Protein AF-A0A7C5G8C7-F1 (afdb_monomer)

Mean predicted aligned error: 9.0 Å

Radius of gyration: 21.76 Å; Cα contacts (8 Å, |Δi|>4): 654; chains: 1; bounding box: 58×31×61 Å

Secondary structure (DSSP, 8-state):
----EEEEEEEEEEEEEE-----TT---EEEEEEEEEEEEEE-TTS-TT-HIIIIIISEEEEEEEEEEEESS-TT-TTT----HHHHHEEEEEEEEEEEEEEE------SHHHHHHHTEEEEEEEEEEEEEEEEESS-TTTTTSTTS-SEEEEEEEEEEEEEEEEEEEETT--TTT-GGGS-GGGTTT-B--S-EEEEEEEEEEEEEEE-SSSEEEEEEEEEEEES-STTSSB--S--TT--

pLDDT: mean 79.98, std 14.77, range [34.09, 97.75]

Sequence (242 aa):
MRFKILLLSALFSVNFHSFSQNSLQLENSFEAGIHLGVASFQTDYGERGDFKSGVTGNIGFAIGAAFYMNFFSRQYEWNAKSDWLADHIKLKGEFSYLRADLEHFIEGDSPTAIQLQAMHGSSSVVNLGAIVEYHFLNLTSFGSSYGNTYSPFVGLGAMMNFSKPTFESSLGDYLTDPSILPLKYRSNAIYTDPETVFSVLMSVGTRINVGRTSDIVIDSRWQYFTSNKIDGLDPKDDANKY

Nearest PDB structures (foldseek):
  6z8q-assembly2_B  TM=2.059E-01  e=3.316E-01  Pseudomonas aeruginosa PAO1
  6z99-assembly2_B  TM=2.416E-01  e=1.175E+00  Pseudomonas aeruginosa PAO1
  6r2q-assembly1_B  TM=2.834E-01  e=4.907E+00  Shewanella baltica
  6sln-assembly1_B  TM=2.305E-01  e=3.528E+00  Porphyromonas gingivalis W83
  6zm1-assembly1_B  TM=2.451E-01  e=5.478E+00  Bacteroides thetaiotaomicron VPI-5482

Solvent-accessible surface area (backbone atoms only — not comparable to full-atom values): 12080 Å² total; per-residue (Å²): 136,67,72,61,29,47,36,41,32,44,40,42,29,50,33,40,61,47,84,64,63,91,62,90,93,52,47,33,21,41,33,44,27,44,35,41,34,44,31,22,43,42,42,93,51,30,54,69,88,41,64,60,27,38,58,68,56,19,53,18,46,33,42,34,42,38,39,36,44,34,56,40,45,80,88,42,70,89,71,64,87,67,54,74,61,30,26,26,40,36,40,34,41,40,42,35,43,35,42,29,52,38,53,35,81,73,89,66,87,48,74,59,43,50,28,44,58,30,36,40,30,29,28,34,36,38,39,40,35,43,32,45,33,42,32,83,43,53,50,64,39,42,57,40,100,87,42,42,52,59,37,44,33,42,32,47,27,48,33,44,29,45,24,41,13,37,78,50,46,79,84,50,61,55,90,83,43,44,78,59,42,45,80,68,54,54,65,85,11,68,42,56,68,73,46,82,39,49,30,46,35,39,35,43,33,39,35,37,50,77,50,96,52,34,33,39,36,43,37,40,35,45,36,36,24,60,48,49,54,49,56,14,46,51,48,90,68,76,82,73,62,107

Foldseek 3Di:
DDFDWKKKKKKKKKKFWDAWDDDPDFTKTKIKMKMKTKMFIPAPLAQPPDCCQGPPNWIKMKIWMKMKMARWGLVCLPDIPDDPCRFFKMKMWIWMKMKTKGARPDDDDPLQSLLSRQKIKMKIKIKTWMKIKTWPGGPSQDQDPPGDQKTKIKIKMKIKMWMFMDIDGPVDDCVVPVVSHDPQQSPPFFARDIDIWMKMKIKIWMWGHPHSGMIMIIMMMMITIPDSCRNRGDGPDPPRSD

Structure (mmCIF, N/CA/C/O backbone):
data_AF-A0A7C5G8C7-F1
#
_entry.id   AF-A0A7C5G8C7-F1
#
loop_
_atom_site.group_PDB
_atom_site.id
_atom_site.type_symbol
_atom_site.label_atom_id
_atom_site.label_alt_id
_atom_site.label_comp_id
_atom_site.label_asym_id
_atom_site.label_entity_id
_atom_site.label_seq_id
_atom_site.pdbx_PDB_ins_code
_atom_site.Cartn_x
_atom_site.Cartn_y
_atom_site.Cartn_z
_atom_site.occupancy
_atom_site.B_iso_or_equiv
_atom_site.auth_seq_id
_atom_site.auth_comp_id
_atom_site.auth_asym_id
_atom_site.auth_atom_id
_atom_site.pdbx_PDB_model_num
ATOM 1 N N . MET A 1 1 ? -11.029 -19.447 -1.157 1.00 43.66 1 MET A N 1
ATOM 2 C CA . MET A 1 1 ? -10.523 -18.365 -0.288 1.00 43.66 1 MET A CA 1
ATOM 3 C C . MET A 1 1 ? -11.421 -17.158 -0.514 1.00 43.66 1 MET A C 1
ATOM 5 O O . MET A 1 1 ? -11.541 -16.750 -1.660 1.00 43.66 1 MET A O 1
ATOM 9 N N . ARG A 1 2 ? -12.167 -16.686 0.494 1.00 49.91 2 ARG A N 1
ATOM 10 C CA . ARG A 1 2 ? -13.041 -15.508 0.344 1.00 49.91 2 ARG A CA 1
ATOM 11 C C . ARG A 1 2 ? -12.249 -14.275 0.775 1.00 49.91 2 ARG A C 1
ATOM 13 O O . ARG A 1 2 ? -11.757 -14.256 1.898 1.00 49.91 2 ARG A O 1
ATOM 20 N N . PHE A 1 3 ? -12.092 -13.304 -0.122 1.00 54.06 3 PHE A N 1
ATOM 21 C CA . PHE A 1 3 ? -11.495 -12.013 0.213 1.00 54.06 3 PHE A CA 1
ATOM 22 C C . PHE A 1 3 ? -12.471 -11.203 1.053 1.00 54.06 3 PHE A C 1
ATOM 24 O O . PHE A 1 3 ? -13.683 -11.254 0.830 1.00 54.06 3 PHE A O 1
ATOM 31 N N . LYS A 1 4 ? -11.929 -10.531 2.060 1.00 67.94 4 LYS A N 1
ATOM 32 C CA . LYS A 1 4 ? -12.694 -10.131 3.237 1.00 67.94 4 LYS A CA 1
ATOM 33 C C . LYS A 1 4 ? -12.660 -8.613 3.446 1.00 67.94 4 LYS A C 1
ATOM 35 O O . LYS A 1 4 ? -13.726 -8.004 3.525 1.00 67.94 4 LYS A O 1
ATOM 40 N N . ILE A 1 5 ? -11.470 -8.017 3.344 1.00 72.69 5 ILE A N 1
ATOM 41 C CA . ILE A 1 5 ? -11.226 -6.566 3.371 1.00 72.69 5 ILE A CA 1
ATOM 42 C C . ILE A 1 5 ? -10.569 -6.119 2.062 1.00 72.69 5 ILE A C 1
ATOM 44 O O . ILE A 1 5 ? -9.693 -6.818 1.535 1.00 72.69 5 ILE A O 1
ATOM 48 N N . LEU A 1 6 ? -10.987 -4.950 1.567 1.00 76.69 6 LEU A N 1
ATOM 49 C CA . LEU A 1 6 ? -10.375 -4.247 0.443 1.00 76.69 6 LEU A CA 1
ATOM 50 C C . LEU A 1 6 ? -9.682 -2.977 0.947 1.00 76.69 6 LEU A C 1
ATOM 52 O O . LEU A 1 6 ? -10.288 -2.135 1.606 1.00 76.69 6 LEU A O 1
ATOM 56 N N . LEU A 1 7 ? -8.414 -2.831 0.590 1.00 78.88 7 LEU A N 1
ATOM 57 C CA . LEU A 1 7 ? -7.644 -1.611 0.773 1.00 78.88 7 LEU A CA 1
ATOM 58 C C . LEU A 1 7 ? -7.378 -0.977 -0.588 1.00 78.88 7 LEU A C 1
ATOM 60 O O . LEU A 1 7 ? -6.809 -1.621 -1.474 1.00 78.88 7 LEU A O 1
ATOM 64 N N . LEU A 1 8 ? -7.761 0.289 -0.739 1.00 80.81 8 LEU A N 1
ATOM 65 C CA . LEU A 1 8 ? -7.378 1.104 -1.885 1.00 80.81 8 LEU A CA 1
ATOM 66 C C . LEU A 1 8 ? -6.233 2.020 -1.476 1.00 80.81 8 LEU A C 1
ATOM 68 O O . LEU A 1 8 ? -6.332 2.706 -0.470 1.00 80.81 8 LEU A O 1
ATOM 72 N N . SER A 1 9 ? -5.153 2.077 -2.243 1.00 81.19 9 SER A N 1
ATOM 73 C CA . SER A 1 9 ? -4.081 3.042 -1.977 1.00 81.19 9 SER A CA 1
ATOM 74 C C . SER A 1 9 ? -3.591 3.715 -3.244 1.00 81.19 9 SER A C 1
ATOM 76 O O . SER A 1 9 ? -3.679 3.158 -4.336 1.00 81.19 9 SER A O 1
ATOM 78 N N . ALA A 1 10 ? -3.096 4.936 -3.088 1.00 82.19 10 ALA A N 1
ATOM 79 C CA . ALA A 1 10 ? -2.426 5.689 -4.132 1.00 82.19 10 ALA A CA 1
ATOM 80 C C . ALA A 1 10 ? -1.041 6.063 -3.614 1.00 82.19 10 ALA A C 1
ATOM 82 O O . ALA A 1 10 ? -0.925 6.814 -2.640 1.00 82.19 10 ALA A O 1
ATOM 83 N N . LEU A 1 11 ? -0.001 5.509 -4.237 1.00 82.44 11 LEU A N 1
ATOM 84 C CA . LEU A 1 11 ? 1.380 5.729 -3.833 1.00 82.44 11 LEU A CA 1
ATOM 85 C C . LEU A 1 11 ? 2.138 6.542 -4.883 1.00 82.44 11 LEU A C 1
ATOM 87 O O . LEU A 1 11 ? 1.945 6.419 -6.093 1.00 82.44 11 LEU A O 1
ATOM 91 N N . PHE A 1 12 ? 3.033 7.375 -4.374 1.00 85.31 12 PHE A N 1
ATOM 92 C CA . PHE A 1 12 ? 4.020 8.144 -5.103 1.00 85.31 12 PHE A CA 1
ATOM 93 C C . PHE A 1 12 ? 5.404 7.637 -4.709 1.00 85.31 12 PHE A C 1
ATOM 95 O O . PHE A 1 12 ? 5.730 7.559 -3.525 1.00 85.31 12 PHE A O 1
ATOM 102 N N . SER A 1 13 ? 6.232 7.298 -5.690 1.00 79.25 13 SER A N 1
ATOM 103 C CA . SER A 1 13 ? 7.559 6.734 -5.452 1.00 79.25 13 SER A CA 1
ATOM 104 C C . SER A 1 13 ? 8.632 7.469 -6.237 1.00 79.25 13 SER A C 1
ATOM 106 O O . SER A 1 13 ? 8.426 7.820 -7.398 1.00 79.25 13 SER A O 1
ATOM 108 N N . VAL A 1 14 ? 9.810 7.608 -5.635 1.00 81.50 14 VAL A N 1
ATOM 109 C CA . VAL A 1 14 ? 11.036 8.031 -6.321 1.00 81.50 14 VAL A CA 1
ATOM 110 C C . VAL A 1 14 ? 12.007 6.860 -6.308 1.00 81.50 14 VAL A C 1
ATOM 112 O O . VAL A 1 14 ? 12.302 6.304 -5.250 1.00 81.50 14 VAL A O 1
ATOM 115 N N . ASN A 1 15 ? 12.487 6.478 -7.489 1.00 80.56 15 ASN A N 1
ATOM 116 C CA . ASN A 1 15 ? 13.358 5.325 -7.682 1.00 80.56 15 ASN A CA 1
ATOM 117 C C . ASN A 1 15 ? 14.713 5.771 -8.221 1.00 80.56 15 ASN A C 1
ATOM 119 O O . ASN A 1 15 ? 14.780 6.584 -9.142 1.00 80.56 15 ASN A O 1
ATOM 123 N N . PHE A 1 16 ? 15.769 5.182 -7.673 1.00 79.75 16 PHE A N 1
ATOM 124 C CA . PHE A 1 16 ? 17.158 5.367 -8.063 1.00 79.75 16 PHE A CA 1
ATOM 125 C C . PHE A 1 16 ? 17.705 4.058 -8.636 1.00 79.75 16 PHE A C 1
ATOM 127 O O . PHE A 1 16 ? 17.475 2.971 -8.098 1.00 79.75 16 PHE A O 1
ATOM 134 N N . HIS A 1 17 ? 18.431 4.145 -9.745 1.00 76.50 17 HIS A N 1
ATOM 135 C CA . HIS A 1 17 ? 18.986 2.966 -10.413 1.00 76.50 17 HIS A CA 1
ATOM 136 C C . HIS A 1 17 ? 20.375 2.643 -9.867 1.00 76.50 17 HIS A C 1
ATOM 138 O O . HIS A 1 17 ? 21.209 3.534 -9.713 1.00 76.50 17 HIS A O 1
ATOM 144 N N . SER A 1 18 ? 20.633 1.365 -9.593 1.00 63.59 18 SER A N 1
ATOM 145 C CA . SER A 1 18 ? 21.969 0.857 -9.269 1.00 63.59 18 SER A CA 1
ATOM 146 C C . SER A 1 18 ? 22.537 0.105 -10.477 1.00 63.59 18 SER A C 1
ATOM 148 O O . SER A 1 18 ? 21.820 -0.624 -11.162 1.00 63.59 18 SER A O 1
ATOM 150 N N . PHE A 1 19 ? 23.822 0.311 -10.778 1.00 58.91 19 PHE A N 1
ATOM 151 C CA . PHE A 1 19 ? 24.465 -0.248 -11.974 1.00 58.91 19 PHE A CA 1
ATOM 152 C C . PHE A 1 19 ? 24.626 -1.784 -11.911 1.00 58.91 19 PHE A C 1
ATOM 154 O O . PHE A 1 19 ? 24.771 -2.363 -10.836 1.00 58.91 19 PHE A O 1
ATOM 161 N N . SER A 1 20 ? 24.569 -2.412 -13.095 1.00 56.28 20 SER A N 1
ATOM 162 C CA . SER A 1 20 ? 24.473 -3.860 -13.368 1.00 56.28 20 SER A CA 1
ATOM 163 C C . SER A 1 20 ? 25.634 -4.714 -12.819 1.00 56.28 20 SER A C 1
ATOM 165 O O . SER A 1 20 ? 26.780 -4.264 -12.780 1.00 56.28 20 SER A O 1
ATOM 167 N N . GLN A 1 21 ? 25.348 -5.978 -12.464 1.00 52.78 21 GLN A N 1
ATOM 168 C CA . GLN A 1 21 ? 26.350 -7.044 -12.315 1.00 52.78 21 GLN A CA 1
ATOM 169 C C . GLN A 1 21 ? 26.264 -8.017 -13.501 1.00 52.78 21 GLN A C 1
ATOM 171 O O . GLN A 1 21 ? 25.213 -8.590 -13.775 1.00 52.78 21 GLN A O 1
ATOM 176 N N . ASN A 1 22 ? 27.396 -8.233 -14.178 1.00 46.94 22 ASN A N 1
ATOM 177 C CA . ASN A 1 22 ? 27.513 -9.144 -15.316 1.00 46.94 22 ASN A CA 1
ATOM 178 C C . ASN A 1 22 ? 27.683 -10.600 -14.854 1.00 46.94 22 ASN A C 1
ATOM 180 O O . ASN A 1 22 ? 28.786 -11.007 -14.487 1.00 46.94 22 ASN A O 1
ATOM 184 N N . SER A 1 23 ? 26.632 -11.413 -14.953 1.00 46.84 23 SER A N 1
ATOM 185 C CA . SER A 1 23 ? 26.743 -12.877 -14.909 1.00 46.84 23 SER A CA 1
ATOM 186 C C . SER A 1 23 ? 25.921 -13.522 -16.033 1.00 46.84 23 SER A C 1
ATOM 188 O O . SER A 1 23 ? 24.755 -13.849 -15.880 1.00 46.84 23 SER A O 1
ATOM 190 N N . LEU A 1 24 ? 26.588 -13.665 -17.185 1.00 48.41 24 LEU A N 1
ATOM 191 C CA . LEU A 1 24 ? 26.373 -14.610 -18.294 1.00 48.41 24 LEU A CA 1
ATOM 192 C C . LEU A 1 24 ? 24.914 -15.052 -18.581 1.00 48.41 24 LEU A C 1
ATOM 194 O O . LEU A 1 24 ? 24.377 -15.935 -17.925 1.00 48.41 24 LEU A O 1
ATOM 198 N N . GLN A 1 25 ? 24.381 -14.515 -19.690 1.00 52.94 25 GLN A N 1
ATOM 199 C CA . GLN A 1 25 ? 23.129 -14.816 -20.423 1.00 52.94 25 GLN A CA 1
ATOM 200 C C . GLN A 1 25 ? 21.902 -13.929 -20.152 1.00 52.94 25 GLN A C 1
ATOM 202 O O . GLN A 1 25 ? 21.156 -13.705 -21.100 1.00 52.94 25 GLN A O 1
ATOM 207 N N . LEU A 1 26 ? 21.741 -13.324 -18.971 1.00 54.31 26 LEU A N 1
ATOM 208 C CA . LEU A 1 26 ? 20.781 -12.227 -18.748 1.00 54.31 26 LEU A CA 1
ATOM 209 C C . LEU A 1 26 ? 21.500 -11.057 -18.066 1.00 54.31 26 LEU A C 1
ATOM 211 O O . LEU A 1 26 ? 21.945 -11.179 -16.926 1.00 54.31 26 LEU A O 1
ATOM 215 N N . GLU A 1 27 ? 21.634 -9.921 -18.751 1.00 69.19 27 GLU A N 1
ATOM 216 C CA . GLU A 1 27 ? 22.169 -8.712 -18.123 1.00 69.19 27 GLU A CA 1
ATOM 217 C C . GLU A 1 27 ? 21.060 -8.045 -17.295 1.00 69.19 27 GLU A C 1
ATOM 219 O O . GLU A 1 27 ? 20.298 -7.232 -17.807 1.00 69.19 27 GLU A O 1
ATOM 224 N N . ASN A 1 28 ? 20.921 -8.412 -16.022 1.00 74.31 28 ASN A N 1
ATOM 225 C CA . ASN A 1 28 ? 19.891 -7.844 -15.150 1.00 74.31 28 ASN A CA 1
ATOM 226 C C . ASN A 1 28 ? 20.345 -6.510 -14.542 1.00 74.31 28 ASN A C 1
ATOM 228 O O . ASN A 1 28 ? 21.517 -6.326 -14.214 1.00 74.31 28 ASN A O 1
ATOM 232 N N . SER A 1 29 ? 19.406 -5.590 -14.317 1.00 79.00 29 SER A N 1
ATOM 233 C CA . SER A 1 29 ? 19.673 -4.344 -13.586 1.00 79.00 29 SER A CA 1
ATOM 234 C C . SER A 1 29 ? 18.736 -4.174 -12.401 1.00 79.00 29 SER A C 1
ATOM 236 O O . SER A 1 29 ? 17.587 -4.616 -12.432 1.00 79.00 29 SER A O 1
ATOM 238 N N . PHE A 1 30 ? 19.234 -3.524 -11.350 1.00 84.94 30 PHE A N 1
ATOM 239 C CA . PHE A 1 30 ? 18.513 -3.373 -10.094 1.00 84.94 30 PHE A CA 1
ATOM 240 C C . PHE A 1 30 ? 18.238 -1.911 -9.776 1.00 84.94 30 PHE A C 1
ATOM 242 O O . PHE A 1 30 ? 19.031 -1.015 -10.067 1.00 84.94 30 PHE A O 1
ATOM 249 N N . GLU A 1 31 ? 17.099 -1.661 -9.152 1.00 88.38 31 GLU A N 1
ATOM 250 C CA . GLU A 1 31 ? 16.689 -0.320 -8.758 1.00 88.38 31 GLU A CA 1
ATOM 251 C C . GLU A 1 31 ? 16.145 -0.367 -7.339 1.00 88.38 31 GLU A C 1
ATOM 253 O O . GLU A 1 31 ? 15.544 -1.355 -6.926 1.00 88.38 31 GLU A O 1
ATOM 258 N N . ALA A 1 32 ? 16.341 0.708 -6.595 1.00 90.50 32 ALA A N 1
ATOM 259 C CA . ALA A 1 32 ? 15.777 0.858 -5.268 1.00 90.50 32 ALA A CA 1
ATOM 260 C C . ALA A 1 32 ? 15.032 2.184 -5.203 1.00 90.50 32 ALA A C 1
ATOM 262 O O . ALA A 1 32 ? 15.471 3.189 -5.760 1.00 90.50 32 ALA A O 1
ATOM 263 N N . GLY A 1 33 ? 13.899 2.198 -4.525 1.00 90.25 33 GLY A N 1
ATOM 264 C CA . GLY A 1 33 ? 13.084 3.387 -4.387 1.00 90.25 33 GLY A CA 1
ATOM 265 C C . GLY A 1 33 ? 12.410 3.454 -3.039 1.00 90.25 33 GLY A C 1
ATOM 266 O O . GLY A 1 33 ? 12.266 2.456 -2.336 1.00 90.25 33 GLY A O 1
ATOM 267 N N . ILE A 1 34 ? 11.980 4.660 -2.709 1.00 91.75 34 ILE A N 1
ATOM 268 C CA . ILE A 1 34 ? 11.118 4.932 -1.567 1.00 91.75 34 ILE A CA 1
ATOM 269 C C . ILE A 1 34 ? 9.763 5.379 -2.089 1.00 91.75 34 ILE A C 1
ATOM 271 O O . ILE A 1 34 ? 9.681 6.043 -3.126 1.00 91.75 34 ILE A O 1
ATOM 275 N N . HIS A 1 35 ? 8.704 5.012 -1.383 1.00 90.38 35 HIS A N 1
ATOM 276 C CA . HIS A 1 35 ? 7.352 5.417 -1.719 1.00 90.38 35 HIS A CA 1
ATOM 277 C C . HIS A 1 35 ? 6.603 5.932 -0.500 1.00 90.38 35 HIS A C 1
ATOM 279 O O . HIS A 1 35 ? 6.816 5.483 0.625 1.00 90.38 35 HIS A O 1
ATOM 285 N N . LEU A 1 36 ? 5.736 6.900 -0.758 1.00 92.44 36 LEU A N 1
ATOM 286 C CA . LEU A 1 36 ? 4.847 7.548 0.189 1.00 92.44 36 LEU A CA 1
ATOM 287 C C . LEU A 1 36 ? 3.463 7.590 -0.441 1.00 92.44 36 LEU A C 1
ATOM 289 O O . LEU A 1 36 ? 3.339 7.772 -1.650 1.00 92.44 36 LEU A O 1
ATOM 293 N N . GLY A 1 37 ? 2.413 7.471 0.348 1.00 87.31 37 GLY A N 1
ATOM 294 C CA . GLY A 1 37 ? 1.079 7.644 -0.192 1.00 87.31 37 GLY A CA 1
ATOM 295 C C . GLY A 1 37 ? -0.011 7.581 0.844 1.00 87.31 37 GLY A C 1
ATOM 296 O O . GLY A 1 37 ? 0.237 7.540 2.048 1.00 87.31 37 GLY A O 1
ATOM 297 N N . VAL A 1 38 ? -1.229 7.593 0.328 1.00 85.56 38 VAL A N 1
ATOM 298 C CA . VAL A 1 38 ? -2.455 7.544 1.114 1.00 85.56 38 VAL A CA 1
ATOM 299 C C . VAL A 1 38 ? -3.172 6.236 0.834 1.00 85.56 38 VAL A C 1
ATOM 301 O O . VAL A 1 38 ? -3.108 5.701 -0.277 1.00 85.56 38 VAL A O 1
ATOM 304 N N . ALA A 1 39 ? -3.842 5.706 1.847 1.00 83.00 39 ALA A N 1
ATOM 305 C CA . ALA A 1 39 ? -4.536 4.436 1.760 1.00 83.00 39 ALA A CA 1
ATOM 306 C C . ALA A 1 39 ? -5.898 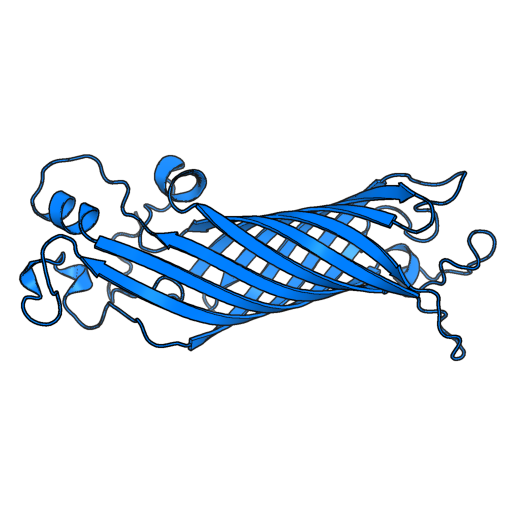4.534 2.446 1.00 83.00 39 ALA A C 1
ATOM 308 O O . ALA A 1 39 ? -5.985 5.023 3.560 1.00 83.00 39 ALA A O 1
ATOM 309 N N . SER A 1 40 ? -6.957 4.090 1.783 1.00 78.94 40 SER A N 1
ATOM 310 C CA . SER A 1 40 ? -8.322 4.073 2.293 1.00 78.94 40 SER A CA 1
ATOM 311 C C . SER A 1 40 ? -8.771 2.641 2.576 1.00 78.94 40 SER A C 1
ATOM 313 O O . SER A 1 40 ? -8.669 1.754 1.720 1.00 78.94 40 SER A O 1
ATOM 315 N N . PHE A 1 41 ? -9.259 2.428 3.794 1.00 73.44 41 PHE A N 1
ATOM 316 C CA . PHE A 1 41 ? -9.684 1.134 4.311 1.00 73.44 41 PHE A CA 1
ATOM 317 C C . PHE A 1 41 ? -11.190 0.935 4.160 1.00 73.44 41 PHE A C 1
ATOM 319 O O . PHE A 1 41 ? -11.977 1.616 4.816 1.00 73.44 41 PHE A O 1
ATOM 326 N N . GLN A 1 42 ? -11.596 -0.054 3.358 1.00 72.25 42 GLN A N 1
ATOM 327 C CA . GLN A 1 42 ? -12.980 -0.530 3.342 1.00 72.25 42 GLN A CA 1
ATOM 328 C C . GLN A 1 42 ? -13.135 -1.666 4.356 1.00 72.25 42 GLN A C 1
ATOM 330 O O . GLN A 1 42 ? -12.976 -2.847 4.030 1.00 72.25 42 GLN A O 1
ATOM 335 N N . THR A 1 43 ? -13.389 -1.277 5.601 1.00 68.88 43 THR A N 1
ATOM 336 C CA . THR A 1 43 ? -13.426 -2.132 6.799 1.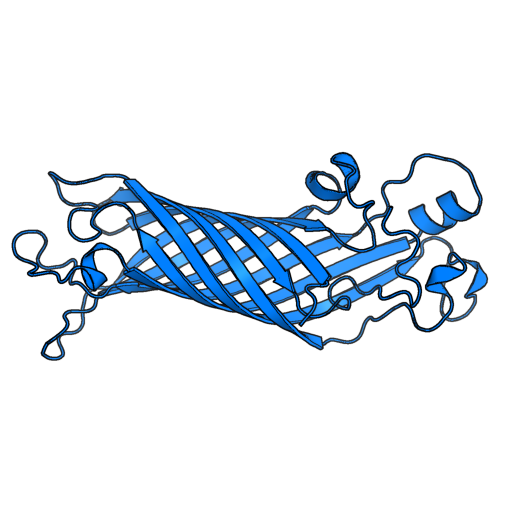00 68.88 43 THR A CA 1
ATOM 337 C C . THR A 1 43 ? -14.827 -2.223 7.384 1.00 68.88 43 THR A C 1
ATOM 339 O O . THR A 1 43 ? -15.735 -1.526 6.932 1.00 68.88 43 THR A O 1
ATOM 342 N N . ASP A 1 44 ? -15.002 -3.044 8.421 1.00 63.47 44 ASP A N 1
ATOM 343 C CA . ASP A 1 44 ? -16.278 -3.180 9.140 1.00 63.47 44 ASP A CA 1
ATOM 344 C C . ASP A 1 44 ? -16.647 -1.921 9.971 1.00 63.47 44 ASP A C 1
ATOM 346 O O . ASP A 1 44 ? -17.728 -1.864 10.567 1.00 63.47 44 ASP A O 1
ATOM 350 N N . TYR A 1 45 ? -15.778 -0.898 9.973 1.00 62.12 45 TYR A N 1
ATOM 351 C CA . TYR A 1 45 ? -16.055 0.456 10.474 1.00 62.12 45 TYR A CA 1
ATOM 352 C C . TYR A 1 45 ? -16.854 1.322 9.482 1.00 62.12 45 TYR A C 1
ATOM 354 O O . TYR A 1 45 ? -17.591 2.221 9.892 1.00 62.12 45 TYR A O 1
ATOM 362 N N . GLY A 1 46 ? -16.729 1.055 8.179 1.00 58.88 46 GLY A N 1
ATOM 363 C CA . GLY A 1 46 ? -17.424 1.787 7.119 1.00 58.88 46 GLY A CA 1
ATOM 364 C C . GLY A 1 46 ? -18.673 1.064 6.613 1.00 58.88 46 GLY A C 1
ATOM 365 O O . GLY A 1 46 ? -18.785 -0.159 6.697 1.00 58.88 46 GLY A O 1
ATOM 366 N N . GLU A 1 47 ? -19.606 1.818 6.037 1.00 56.41 47 GLU A N 1
ATOM 367 C CA . GLU A 1 47 ? -20.731 1.250 5.294 1.00 56.41 47 GLU A CA 1
ATOM 368 C C . GLU A 1 47 ? -20.264 0.919 3.868 1.00 56.41 47 GLU A C 1
ATOM 370 O O . GLU A 1 47 ? -19.715 1.763 3.152 1.00 56.41 47 GLU A O 1
ATOM 375 N N . ARG A 1 48 ? -20.434 -0.333 3.429 1.00 49.19 48 ARG A N 1
ATOM 376 C CA . ARG A 1 48 ? -20.012 -0.738 2.081 1.00 49.19 48 ARG A CA 1
ATOM 377 C C . ARG A 1 48 ? -20.935 -0.105 1.041 1.00 49.19 48 ARG A C 1
ATOM 379 O O . ARG A 1 48 ? -22.092 -0.482 0.931 1.00 49.19 48 ARG A O 1
ATOM 386 N N . GLY A 1 49 ? -20.389 0.791 0.220 1.00 49.84 49 GLY A N 1
ATOM 387 C CA . GLY A 1 49 ? -21.133 1.470 -0.847 1.00 49.84 49 GLY A CA 1
ATOM 388 C C . GLY A 1 49 ? -21.436 2.939 -0.560 1.00 49.84 49 GLY A C 1
ATOM 389 O O . GLY A 1 49 ? -21.823 3.650 -1.486 1.00 49.84 49 GLY A O 1
ATOM 390 N N . ASP A 1 50 ? -21.170 3.421 0.658 1.00 52.62 50 ASP A N 1
ATOM 391 C CA . ASP A 1 50 ? -21.133 4.852 0.940 1.00 52.62 50 ASP A CA 1
ATOM 392 C C . ASP A 1 50 ? -19.736 5.417 0.629 1.00 52.62 50 ASP A C 1
ATOM 394 O O . ASP A 1 50 ? -18.716 5.032 1.210 1.00 52.62 50 ASP A O 1
ATOM 398 N N . PHE A 1 51 ? -19.688 6.350 -0.324 1.00 51.88 51 PHE A N 1
ATOM 399 C CA . PHE A 1 51 ? -18.461 7.023 -0.747 1.00 51.88 51 PHE A CA 1
ATOM 400 C C . PHE A 1 51 ? -17.800 7.785 0.415 1.00 51.88 51 PHE A C 1
ATOM 402 O O . PHE A 1 51 ? -16.572 7.894 0.468 1.00 51.88 51 PHE A O 1
ATOM 409 N N . LYS A 1 52 ? -18.598 8.284 1.370 1.00 51.41 52 LYS A N 1
ATOM 410 C CA . LYS A 1 52 ? -18.106 9.094 2.489 1.00 51.41 52 LYS A CA 1
ATOM 411 C C . LYS A 1 52 ? -17.310 8.240 3.482 1.00 51.41 52 LYS A C 1
ATOM 413 O O . LYS A 1 52 ? -16.170 8.584 3.800 1.00 51.41 52 LYS A O 1
ATOM 418 N N . SER A 1 53 ? -17.839 7.093 3.901 1.00 51.41 53 SER A N 1
ATOM 419 C CA . SER A 1 53 ? -17.145 6.198 4.839 1.00 51.41 53 SER A CA 1
ATOM 420 C C . SER A 1 53 ? -16.050 5.345 4.173 1.00 51.41 53 SER A C 1
ATOM 422 O O . SER A 1 53 ? -14.960 5.211 4.729 1.00 51.41 53 SER A O 1
ATOM 424 N N . GLY A 1 54 ? -16.285 4.840 2.955 1.00 49.69 54 GLY A N 1
ATOM 425 C CA . GLY A 1 54 ? -15.386 3.899 2.272 1.00 49.69 54 GLY A CA 1
ATOM 426 C C . GLY A 1 54 ? -14.254 4.507 1.432 1.00 49.69 54 GLY A C 1
ATOM 427 O O . GLY A 1 54 ? -13.377 3.759 1.002 1.00 49.69 54 GLY A O 1
ATOM 428 N N . VAL A 1 55 ? -14.273 5.819 1.153 1.00 53.53 55 VAL A N 1
ATOM 429 C CA . VAL A 1 55 ? -13.216 6.512 0.379 1.00 53.53 55 VAL A CA 1
ATOM 430 C C . VAL A 1 55 ? -12.656 7.725 1.123 1.00 53.53 55 VAL A C 1
ATOM 432 O O . VAL A 1 55 ? -11.449 7.959 1.058 1.00 53.53 55 VAL A O 1
ATOM 435 N N . THR A 1 56 ? -13.484 8.481 1.856 1.00 55.06 56 THR A N 1
ATOM 436 C CA . THR A 1 56 ? -13.033 9.724 2.519 1.00 55.06 56 THR A CA 1
ATOM 437 C C . THR A 1 56 ? -12.797 9.621 4.026 1.00 55.06 56 THR A C 1
ATOM 439 O O . THR A 1 56 ? -12.081 10.457 4.567 1.00 55.06 56 THR A O 1
ATOM 442 N N . GLY A 1 57 ? -13.372 8.621 4.699 1.00 56.84 57 GLY A N 1
ATOM 443 C CA . GLY A 1 57 ? -13.375 8.533 6.159 1.00 56.84 57 GLY A CA 1
ATOM 444 C C . GLY A 1 57 ? -12.143 7.856 6.763 1.00 56.84 57 GLY A C 1
ATOM 445 O O . GLY A 1 57 ? -11.419 8.459 7.548 1.00 56.84 57 GLY A O 1
ATOM 446 N N . ASN A 1 58 ? -11.869 6.616 6.355 1.00 75.00 58 ASN A N 1
ATOM 447 C CA . ASN A 1 58 ? -10.788 5.796 6.919 1.00 75.00 58 ASN A CA 1
ATOM 448 C C . ASN A 1 58 ? -9.493 5.928 6.103 1.00 75.00 58 ASN A C 1
ATOM 450 O O . ASN A 1 58 ? -9.021 4.957 5.500 1.00 75.00 58 ASN A O 1
ATOM 454 N N . ILE A 1 59 ? -8.958 7.152 6.020 1.00 80.38 59 ILE A N 1
ATOM 455 C CA . ILE A 1 59 ? -7.713 7.450 5.299 1.00 80.38 59 ILE A CA 1
ATOM 456 C C . ILE A 1 59 ? -6.516 7.303 6.242 1.00 80.38 59 ILE A C 1
ATOM 458 O O . ILE A 1 59 ? -6.403 7.975 7.260 1.00 80.38 59 ILE A O 1
ATOM 462 N N . GLY A 1 60 ? -5.578 6.458 5.841 1.00 85.88 60 GLY A N 1
ATOM 463 C CA . GLY A 1 60 ? -4.262 6.301 6.426 1.00 85.88 60 GLY A CA 1
ATOM 464 C C . GLY A 1 60 ? -3.141 6.757 5.503 1.00 85.88 60 GLY A C 1
ATOM 465 O O . GLY A 1 60 ? -3.346 7.110 4.337 1.00 85.88 60 GLY A O 1
ATOM 466 N N . PHE A 1 61 ? -1.922 6.691 6.026 1.00 90.12 61 PHE A N 1
ATOM 467 C CA . PHE A 1 61 ? -0.703 6.906 5.259 1.00 90.12 61 PHE A CA 1
ATOM 468 C C . PHE A 1 61 ? 0.040 5.589 5.044 1.00 90.12 61 PHE A C 1
ATOM 470 O O . PHE A 1 61 ? -0.056 4.649 5.836 1.00 90.12 61 PHE A O 1
ATOM 477 N N . ALA A 1 62 ? 0.822 5.549 3.972 1.00 91.06 62 ALA A N 1
ATOM 478 C CA . ALA A 1 62 ? 1.723 4.461 3.645 1.00 91.06 62 ALA A CA 1
ATOM 479 C C . ALA A 1 62 ? 3.117 5.016 3.346 1.00 91.06 62 ALA A C 1
ATOM 481 O O . ALA A 1 62 ? 3.265 6.014 2.640 1.00 91.06 62 ALA A O 1
ATOM 482 N N . ILE A 1 63 ? 4.140 4.354 3.873 1.00 94.12 63 ILE A N 1
ATOM 483 C CA . ILE A 1 63 ? 5.549 4.622 3.594 1.00 94.12 63 ILE A CA 1
ATOM 484 C C . ILE A 1 63 ? 6.265 3.298 3.374 1.00 94.12 63 ILE A C 1
ATOM 486 O O . ILE A 1 63 ? 6.022 2.331 4.089 1.00 94.12 63 ILE A O 1
ATOM 490 N N . GLY A 1 64 ? 7.180 3.233 2.420 1.00 93.94 64 GLY A N 1
ATOM 491 C CA . GLY A 1 64 ? 7.931 2.010 2.212 1.00 93.94 64 GLY A CA 1
ATOM 492 C C . GLY A 1 64 ? 9.103 2.152 1.270 1.00 93.94 64 GLY A C 1
ATOM 493 O O . GLY A 1 64 ? 9.388 3.217 0.722 1.00 93.94 64 GLY A O 1
ATOM 494 N N . ALA A 1 65 ? 9.780 1.029 1.095 1.00 94.00 65 ALA A N 1
ATOM 495 C CA . ALA A 1 65 ? 10.858 0.843 0.154 1.00 94.00 65 ALA A CA 1
ATOM 496 C C . ALA A 1 65 ? 10.460 -0.218 -0.874 1.00 94.00 65 ALA A C 1
ATOM 498 O O . ALA A 1 65 ? 9.766 -1.192 -0.574 1.00 94.00 65 ALA A O 1
ATOM 499 N N . ALA A 1 66 ? 10.912 -0.017 -2.102 1.00 93.12 66 ALA A N 1
ATOM 500 C CA . ALA A 1 66 ? 10.743 -0.956 -3.191 1.00 93.12 66 ALA A CA 1
ATOM 501 C C . ALA A 1 66 ? 12.104 -1.265 -3.808 1.00 93.12 66 ALA A C 1
ATOM 503 O O . ALA A 1 66 ? 12.944 -0.381 -3.970 1.00 93.12 66 ALA A O 1
ATOM 504 N N . PHE A 1 67 ? 12.306 -2.523 -4.163 1.00 92.88 67 PHE A N 1
ATOM 505 C CA . PHE A 1 67 ? 13.463 -3.002 -4.892 1.00 92.88 67 PHE A CA 1
ATOM 506 C C . PHE A 1 67 ? 12.981 -3.624 -6.192 1.00 92.88 67 PHE A C 1
ATOM 508 O O . PHE A 1 67 ? 12.089 -4.466 -6.171 1.00 92.88 67 PHE A O 1
ATOM 515 N N . TYR A 1 68 ? 13.559 -3.233 -7.317 1.00 91.00 68 TYR A N 1
ATOM 516 C CA . TYR A 1 68 ? 13.174 -3.734 -8.623 1.00 91.00 68 TYR A CA 1
ATOM 517 C C . TYR A 1 68 ? 14.311 -4.516 -9.251 1.00 91.00 68 TYR A C 1
ATOM 519 O O . TYR A 1 68 ? 15.472 -4.119 -9.169 1.00 91.00 68 TYR A O 1
ATOM 527 N N . MET A 1 69 ? 13.942 -5.576 -9.955 1.00 89.25 69 MET A N 1
ATOM 528 C CA . MET A 1 69 ? 14.796 -6.292 -10.881 1.00 89.25 69 MET A CA 1
ATOM 529 C C . MET A 1 69 ? 14.229 -6.138 -12.291 1.00 89.25 69 MET A C 1
ATOM 531 O O . MET A 1 69 ? 13.072 -6.472 -12.558 1.00 89.25 69 MET A O 1
ATOM 535 N N . ASN A 1 70 ? 15.068 -5.634 -13.185 1.00 85.62 70 ASN A N 1
ATOM 536 C CA . ASN A 1 70 ? 14.842 -5.619 -14.619 1.00 85.62 70 ASN A CA 1
ATOM 537 C C . ASN A 1 70 ? 15.600 -6.779 -15.261 1.00 85.62 70 ASN A C 1
ATOM 539 O O . ASN A 1 70 ? 16.734 -7.060 -14.871 1.00 85.62 70 ASN A O 1
ATOM 543 N N . PHE A 1 71 ? 15.025 -7.359 -16.312 1.00 81.81 71 PHE A N 1
ATOM 544 C CA . PHE A 1 71 ? 15.667 -8.415 -17.102 1.00 81.81 71 PHE A CA 1
ATOM 545 C C . PHE A 1 71 ? 16.518 -7.880 -18.268 1.00 81.81 71 PHE A C 1
ATOM 547 O O . PHE A 1 71 ? 16.825 -8.611 -19.205 1.00 81.81 71 PHE A O 1
ATOM 554 N N . PHE A 1 72 ? 16.865 -6.590 -18.233 1.00 74.69 72 PHE A N 1
ATOM 555 C CA . PHE A 1 72 ? 17.735 -5.936 -19.208 1.00 74.69 72 PHE A CA 1
ATOM 556 C C . PHE A 1 72 ? 18.729 -4.992 -18.528 1.00 74.69 72 PHE A C 1
ATOM 558 O O . PHE A 1 72 ? 18.492 -4.458 -17.432 1.00 74.69 72 PHE A O 1
ATOM 565 N N . SER A 1 73 ? 19.833 -4.744 -19.231 1.00 69.19 73 SER A N 1
ATOM 566 C CA . SER A 1 73 ? 20.861 -3.802 -18.821 1.00 69.19 73 SER A CA 1
ATOM 567 C C . SER A 1 73 ? 20.518 -2.406 -19.297 1.00 69.19 73 SER A C 1
ATOM 569 O O . SER A 1 73 ? 20.429 -2.148 -20.496 1.00 69.19 73 SER A O 1
ATOM 571 N N . ARG A 1 74 ? 20.418 -1.467 -18.355 1.00 63.50 74 ARG A N 1
ATOM 572 C CA . ARG A 1 74 ? 20.356 -0.034 -18.675 1.00 63.50 74 ARG A CA 1
ATOM 573 C C . ARG A 1 74 ? 21.689 0.529 -19.194 1.00 63.50 74 ARG A C 1
ATOM 575 O O . ARG A 1 74 ? 21.713 1.657 -19.659 1.00 63.50 74 ARG A O 1
ATOM 582 N N . GLN A 1 75 ? 22.801 -0.214 -19.117 1.00 56.28 75 GLN A N 1
ATOM 583 C CA . GLN A 1 75 ? 24.125 0.285 -19.522 1.00 56.28 75 GLN A CA 1
ATOM 584 C C . GLN A 1 75 ? 24.320 0.302 -21.048 1.00 56.28 75 GLN A C 1
ATOM 586 O O . GLN A 1 75 ? 25.109 1.097 -21.559 1.00 56.28 75 GLN A O 1
ATOM 591 N N . TYR A 1 76 ? 23.588 -0.540 -21.781 1.00 55.06 76 TYR A N 1
ATOM 592 C CA . TYR A 1 76 ? 23.675 -0.662 -23.236 1.00 55.06 76 TYR A CA 1
ATOM 593 C C . TYR A 1 76 ? 22.373 -0.206 -23.908 1.00 55.06 76 TYR A C 1
ATOM 595 O O . TYR A 1 76 ? 21.732 -0.968 -24.628 1.00 55.06 76 TYR A O 1
ATOM 603 N N . GLU A 1 77 ? 22.014 1.067 -23.703 1.00 55.56 77 GLU A N 1
ATOM 604 C CA . GLU A 1 77 ? 20.796 1.711 -24.241 1.00 55.56 77 GLU A CA 1
ATOM 605 C C . GLU A 1 77 ? 20.607 1.534 -25.764 1.00 55.56 77 GLU A C 1
ATOM 607 O O . GLU A 1 77 ? 19.487 1.587 -26.258 1.00 55.56 77 GLU A O 1
ATOM 612 N N . TRP A 1 78 ? 21.690 1.322 -26.521 1.00 51.38 78 TRP A N 1
ATOM 613 C CA . TRP A 1 78 ? 21.676 1.278 -27.988 1.00 51.38 78 TRP A CA 1
ATOM 614 C C . TRP A 1 78 ? 21.731 -0.133 -28.594 1.00 51.38 78 TRP A C 1
ATOM 616 O O . TRP A 1 78 ? 21.585 -0.263 -29.806 1.00 51.38 78 TRP A O 1
ATOM 626 N N . ASN A 1 79 ? 21.976 -1.176 -27.789 1.00 49.09 79 ASN A N 1
ATOM 627 C CA . ASN A 1 79 ? 22.271 -2.526 -28.293 1.00 49.09 79 ASN A CA 1
ATOM 628 C C . ASN A 1 79 ? 21.759 -3.670 -27.400 1.00 49.09 79 ASN A C 1
ATOM 630 O O . ASN A 1 79 ? 22.156 -4.822 -27.596 1.00 49.09 79 ASN A O 1
ATOM 634 N N . ALA A 1 80 ? 20.889 -3.382 -26.428 1.00 56.59 80 ALA A N 1
ATOM 635 C CA . ALA A 1 80 ? 20.233 -4.423 -25.651 1.00 56.59 80 ALA A CA 1
ATOM 636 C C . ALA A 1 80 ? 19.377 -5.290 -26.592 1.00 56.59 80 ALA A C 1
ATOM 638 O O . ALA A 1 80 ? 18.305 -4.884 -27.032 1.00 56.59 80 ALA A O 1
ATOM 639 N N . LYS A 1 81 ? 19.862 -6.491 -26.928 1.00 55.00 81 LYS A N 1
ATOM 640 C CA . LYS A 1 81 ? 19.008 -7.547 -27.476 1.00 55.00 81 LYS A CA 1
ATOM 641 C C . LYS A 1 81 ? 18.086 -7.981 -26.345 1.00 55.00 81 LYS A C 1
ATOM 643 O O . LYS A 1 81 ? 18.500 -8.767 -25.499 1.00 55.00 81 LYS A O 1
ATOM 648 N N . SER A 1 82 ? 16.891 -7.412 -26.285 1.00 62.62 82 SER A N 1
ATOM 649 C CA . SER A 1 82 ? 15.892 -7.798 -25.301 1.00 62.62 82 SER A CA 1
ATOM 650 C C . SER A 1 82 ? 14.924 -8.812 -25.879 1.00 62.62 82 SER A C 1
ATOM 652 O O . SER A 1 82 ? 14.432 -8.688 -27.000 1.00 62.62 82 SER A O 1
ATOM 654 N N . ASP A 1 83 ? 14.643 -9.828 -25.074 1.00 76.19 83 ASP A N 1
ATOM 655 C CA . ASP A 1 83 ? 13.476 -10.668 -25.274 1.00 76.19 83 ASP A CA 1
ATOM 656 C C . ASP A 1 83 ? 12.223 -9.924 -24.798 1.00 76.19 83 ASP A C 1
ATOM 658 O O . ASP A 1 83 ? 12.291 -9.031 -23.950 1.00 76.19 83 ASP A O 1
ATOM 662 N N . TRP A 1 84 ? 11.052 -10.346 -25.282 1.00 82.31 84 TRP A N 1
ATOM 663 C CA . TRP A 1 84 ? 9.755 -9.765 -24.906 1.00 82.31 84 TRP A CA 1
ATOM 664 C C . TRP A 1 84 ? 9.569 -9.631 -23.384 1.00 82.31 84 TRP A C 1
ATOM 666 O O . TRP A 1 84 ? 9.031 -8.639 -22.897 1.00 82.31 84 TRP A O 1
ATOM 676 N N . LEU A 1 85 ? 10.055 -10.612 -22.618 1.00 81.56 85 LEU A N 1
ATOM 677 C CA . LEU A 1 85 ? 9.978 -10.597 -21.158 1.00 81.56 85 LEU A CA 1
ATOM 678 C C . LEU A 1 85 ? 10.767 -9.425 -20.561 1.00 81.56 85 LEU A C 1
ATOM 680 O O . LEU A 1 85 ? 10.299 -8.797 -19.620 1.00 81.56 85 LEU A O 1
ATOM 684 N N . ALA A 1 86 ? 11.926 -9.092 -21.122 1.00 81.75 86 ALA A N 1
ATOM 685 C CA . ALA A 1 86 ? 12.745 -7.987 -20.646 1.00 81.75 86 ALA A CA 1
ATOM 686 C C . ALA A 1 86 ? 12.186 -6.613 -21.032 1.00 81.75 86 ALA A C 1
ATOM 688 O O . ALA A 1 86 ? 12.349 -5.654 -20.281 1.00 81.75 86 ALA A O 1
ATOM 689 N N . ASP A 1 87 ? 11.481 -6.527 -22.159 1.00 85.69 87 ASP A N 1
ATOM 690 C CA . ASP A 1 87 ? 10.825 -5.291 -22.588 1.00 85.69 87 ASP A CA 1
ATOM 691 C C . ASP A 1 87 ? 9.578 -4.961 -21.773 1.00 85.69 87 ASP A C 1
ATOM 693 O O . ASP A 1 87 ? 9.252 -3.784 -21.618 1.00 85.69 87 ASP A O 1
ATOM 697 N N . HIS A 1 88 ? 8.879 -5.971 -21.258 1.00 90.00 88 HIS A N 1
ATOM 698 C CA . HIS A 1 88 ? 7.550 -5.771 -20.692 1.00 90.00 88 HIS A CA 1
ATOM 699 C C . HIS A 1 88 ? 7.410 -6.182 -19.232 1.00 90.00 88 HIS A C 1
ATOM 701 O O . HIS A 1 88 ? 6.444 -5.762 -18.608 1.00 90.00 88 HIS A O 1
ATOM 707 N N . ILE A 1 89 ? 8.320 -6.972 -18.662 1.00 92.06 89 ILE A N 1
ATOM 708 C CA . ILE A 1 89 ? 8.181 -7.470 -17.291 1.00 92.06 89 ILE A CA 1
ATOM 709 C C . ILE A 1 89 ? 9.246 -6.872 -16.381 1.00 92.06 89 ILE A C 1
ATOM 711 O O . ILE A 1 89 ? 10.439 -6.862 -16.684 1.00 92.06 89 ILE A O 1
ATOM 715 N N . LYS A 1 90 ? 8.797 -6.443 -15.204 1.00 91.81 90 LYS A N 1
ATOM 716 C CA . LYS A 1 90 ? 9.643 -6.035 -14.088 1.00 91.81 90 LYS A CA 1
ATOM 717 C C . LYS A 1 90 ? 9.199 -6.751 -12.822 1.00 91.81 90 LYS A C 1
ATOM 719 O O . LYS A 1 90 ? 8.004 -6.934 -12.590 1.00 91.81 90 LYS A O 1
ATOM 724 N N . LEU A 1 91 ? 10.157 -7.179 -12.005 1.00 93.75 91 LEU A N 1
ATOM 725 C CA . LEU A 1 91 ? 9.861 -7.750 -10.693 1.00 93.75 91 LEU A CA 1
ATOM 726 C C . LEU A 1 91 ? 10.147 -6.718 -9.616 1.00 93.75 91 LEU A C 1
ATOM 728 O O . LEU A 1 91 ? 11.216 -6.116 -9.606 1.00 93.75 91 LEU A O 1
ATOM 732 N N . LYS A 1 92 ? 9.204 -6.543 -8.697 1.00 94.88 92 LYS A N 1
ATOM 733 C CA . LYS A 1 92 ? 9.286 -5.609 -7.579 1.00 94.88 92 LYS A CA 1
ATOM 734 C C . LYS A 1 92 ? 9.160 -6.371 -6.269 1.00 94.88 92 LYS A C 1
ATOM 736 O O . LYS A 1 92 ? 8.143 -7.005 -6.021 1.00 94.88 92 LYS A O 1
ATOM 741 N N . GLY A 1 93 ? 10.174 -6.289 -5.421 1.00 95.94 93 GLY A N 1
ATOM 742 C CA . GLY A 1 93 ? 10.074 -6.594 -3.999 1.00 95.94 93 GLY A CA 1
ATOM 743 C C . GLY A 1 93 ? 9.668 -5.340 -3.232 1.00 95.94 93 GLY A C 1
ATOM 744 O O . GLY A 1 93 ? 10.180 -4.254 -3.504 1.00 95.94 93 GLY A O 1
ATOM 745 N N . GLU A 1 94 ? 8.758 -5.470 -2.277 1.00 94.94 94 GLU A N 1
ATOM 746 C CA . GLU A 1 94 ? 8.255 -4.344 -1.496 1.00 94.94 94 GLU A CA 1
ATOM 747 C C . GLU A 1 94 ? 8.282 -4.639 0.001 1.00 94.94 94 GLU A C 1
ATOM 749 O O . GLU A 1 94 ? 7.867 -5.712 0.439 1.00 94.94 94 GLU A O 1
ATOM 754 N N . PHE A 1 95 ? 8.725 -3.642 0.766 1.00 96.06 95 PHE A N 1
ATOM 755 C CA . PHE A 1 95 ? 8.549 -3.552 2.208 1.00 96.06 95 PHE A CA 1
ATOM 756 C C . PHE A 1 95 ? 7.886 -2.213 2.535 1.00 96.06 95 PHE A C 1
ATOM 758 O O . PHE A 1 95 ? 8.453 -1.158 2.244 1.00 96.06 95 PHE A O 1
ATOM 765 N N . SER A 1 96 ? 6.698 -2.233 3.131 1.00 94.81 96 SER A N 1
ATOM 766 C CA . SER A 1 96 ? 5.947 -1.015 3.435 1.00 94.81 96 SER A CA 1
ATOM 767 C C . SER A 1 96 ? 5.286 -1.073 4.804 1.00 94.81 96 SER A C 1
ATOM 769 O O . SER A 1 96 ? 4.940 -2.136 5.308 1.00 94.81 96 SER A O 1
ATOM 771 N N . TYR A 1 97 ? 5.134 0.089 5.422 1.00 94.25 97 TYR A N 1
ATOM 772 C CA . TYR A 1 97 ? 4.347 0.305 6.620 1.00 94.25 97 TYR A CA 1
ATOM 773 C C . TYR A 1 97 ? 3.164 1.188 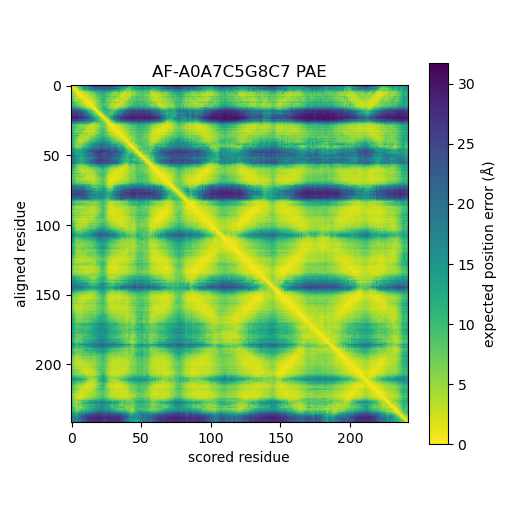6.270 1.00 94.25 97 TYR A C 1
ATOM 775 O O . TYR A 1 97 ? 3.302 2.233 5.632 1.00 94.25 97 TYR A O 1
ATOM 783 N N . LEU A 1 98 ? 2.006 0.766 6.733 1.00 92.50 98 LEU A N 1
ATOM 784 C CA . LEU A 1 98 ? 0.770 1.486 6.608 1.00 92.50 98 LEU A CA 1
ATOM 785 C C . LEU A 1 98 ? 0.170 1.669 7.996 1.00 92.50 98 LEU A C 1
ATOM 787 O O . LEU A 1 98 ? 0.225 0.765 8.837 1.00 92.50 98 LEU A O 1
ATOM 791 N N . ARG A 1 99 ? -0.478 2.813 8.200 1.00 90.88 99 ARG A N 1
ATOM 792 C CA . ARG A 1 99 ? -1.341 3.044 9.353 1.00 90.88 99 ARG A CA 1
ATOM 793 C C . ARG A 1 99 ? -2.559 3.861 8.960 1.00 90.88 99 ARG A C 1
ATOM 795 O O . ARG A 1 99 ? -2.408 4.883 8.295 1.00 90.88 99 ARG A O 1
ATOM 802 N N . ALA A 1 100 ? -3.726 3.432 9.419 1.00 89.25 100 ALA A N 1
ATOM 803 C CA . ALA A 1 100 ? -4.974 4.173 9.323 1.00 89.25 100 ALA A CA 1
ATOM 804 C C . ALA A 1 100 ? -5.682 4.182 10.676 1.00 89.25 100 ALA A C 1
ATOM 806 O O . ALA A 1 100 ? -5.670 3.174 11.387 1.00 89.25 100 ALA A O 1
ATOM 807 N N . ASP A 1 101 ? -6.310 5.304 10.995 1.00 88.56 101 ASP A N 1
ATOM 808 C CA . ASP A 1 101 ? -7.274 5.386 12.085 1.00 88.56 101 ASP A CA 1
ATOM 809 C C . ASP A 1 101 ? -8.666 5.079 11.503 1.00 88.56 101 ASP A C 1
ATOM 811 O O . ASP A 1 101 ? -8.957 5.402 10.346 1.00 88.56 101 ASP A O 1
ATOM 815 N N . LEU A 1 102 ? -9.472 4.342 12.261 1.00 86.50 102 LEU A N 1
ATOM 816 C CA . LEU A 1 102 ? -10.731 3.751 11.823 1.00 86.50 102 LEU A CA 1
ATOM 817 C C . LEU A 1 102 ? -11.874 4.305 12.665 1.00 86.50 102 LEU A C 1
ATOM 819 O O . LEU A 1 102 ? -11.872 4.178 13.889 1.00 86.50 102 LEU A O 1
ATOM 823 N N . GLU A 1 103 ? -12.854 4.882 11.982 1.00 83.19 103 GLU A N 1
ATOM 824 C CA . GLU A 1 103 ? -13.962 5.612 12.589 1.00 83.19 103 GLU A CA 1
ATOM 825 C C . GLU A 1 103 ? -15.296 5.189 11.967 1.00 83.19 103 GLU A C 1
ATOM 827 O O . GLU A 1 103 ? -15.380 4.857 10.779 1.00 83.19 103 GLU A O 1
ATOM 832 N N . HIS A 1 104 ? -16.366 5.235 12.762 1.00 80.56 104 HIS A N 1
ATOM 833 C CA . HIS A 1 104 ? -17.726 5.052 12.259 1.00 80.56 104 HIS A CA 1
ATOM 834 C C . HIS A 1 104 ? -18.343 6.396 11.853 1.00 80.56 104 HIS A C 1
ATOM 836 O O . HIS A 1 104 ? -18.693 7.227 12.690 1.00 80.56 104 HIS A O 1
ATOM 842 N N . PHE A 1 105 ? -18.563 6.585 10.552 1.00 74.19 105 PHE A N 1
ATOM 843 C CA . PHE A 1 105 ? -19.202 7.784 10.001 1.00 74.19 105 PHE A CA 1
ATOM 844 C C . PHE A 1 105 ? -20.717 7.592 9.873 1.00 74.19 105 PHE A C 1
ATOM 846 O O . PHE A 1 105 ? -21.230 7.399 8.777 1.00 74.19 105 PHE A O 1
ATOM 853 N N . ILE A 1 106 ? -21.432 7.618 10.999 1.00 73.94 106 ILE A N 1
ATOM 854 C CA . ILE A 1 106 ? -22.894 7.448 11.041 1.00 73.94 106 ILE A CA 1
ATOM 855 C C . ILE A 1 106 ? -23.548 8.759 11.466 1.00 73.94 106 ILE A C 1
ATOM 857 O O . ILE A 1 106 ? -23.118 9.376 12.437 1.00 73.94 106 ILE A O 1
ATOM 861 N N . GLU A 1 107 ? -24.612 9.168 10.777 1.00 71.75 107 GLU A N 1
ATOM 862 C CA . GLU A 1 107 ? -25.432 10.322 11.160 1.00 71.75 107 GLU A CA 1
ATOM 863 C C . GLU A 1 107 ? -26.669 9.847 11.950 1.00 71.75 107 GLU A C 1
ATOM 865 O O . GLU A 1 107 ? -27.422 8.991 11.485 1.00 71.75 107 GLU A O 1
ATOM 870 N N . GLY A 1 108 ? -26.882 10.383 13.159 1.00 76.56 108 GLY A N 1
ATOM 871 C CA . GLY A 1 108 ? -28.083 10.134 13.969 1.00 76.56 108 GLY A CA 1
ATOM 872 C C . GLY A 1 108 ? -27.834 9.964 15.472 1.00 76.56 108 GLY A C 1
ATOM 873 O O . GLY A 1 108 ? -26.735 9.625 15.896 1.00 76.56 108 GLY A O 1
ATOM 874 N N . ASP A 1 109 ? -28.901 10.138 16.261 1.00 82.44 109 ASP A N 1
ATOM 875 C CA . ASP A 1 109 ? -28.863 10.165 17.738 1.00 82.44 109 ASP A CA 1
ATOM 876 C C . ASP A 1 109 ? -29.466 8.908 18.392 1.00 82.44 109 ASP A C 1
ATOM 878 O O . ASP A 1 109 ? -29.805 8.893 19.578 1.00 82.44 109 ASP A O 1
ATOM 882 N N . SER A 1 110 ? -29.664 7.830 17.624 1.00 86.44 110 SER A N 1
ATOM 883 C CA . SER A 1 110 ? -30.144 6.575 18.212 1.00 86.44 110 SER A CA 1
ATOM 884 C C . SER A 1 110 ? -29.107 6.024 19.204 1.00 86.44 110 SER A C 1
ATOM 886 O O . SER A 1 110 ? -27.908 6.193 18.974 1.00 86.44 110 SER A O 1
ATOM 888 N N . PRO A 1 111 ? -29.510 5.301 20.267 1.00 84.31 111 PRO A N 1
ATOM 889 C CA . PRO A 1 111 ? -28.555 4.726 21.216 1.00 84.31 111 PRO A CA 1
ATOM 890 C C . PRO A 1 111 ? -27.466 3.889 20.535 1.00 84.31 111 PRO A C 1
ATOM 892 O O . PRO A 1 111 ? -26.304 3.957 20.912 1.00 84.31 111 PRO A O 1
ATOM 895 N N . THR A 1 112 ? -27.815 3.147 19.483 1.00 83.44 112 THR A N 1
ATOM 896 C CA . THR A 1 112 ? -26.853 2.364 18.698 1.00 83.44 112 THR A CA 1
ATOM 897 C C . THR A 1 112 ? -25.929 3.238 17.847 1.00 83.44 112 THR A C 1
ATOM 899 O O . THR A 1 112 ? -24.759 2.899 17.710 1.00 83.44 112 THR A O 1
ATOM 902 N N . ALA A 1 113 ? -26.418 4.357 17.305 1.00 82.62 113 ALA A N 1
ATOM 903 C CA . ALA A 1 113 ? -25.587 5.302 16.558 1.00 82.62 113 ALA A CA 1
ATOM 904 C C . ALA A 1 113 ? -24.539 5.959 17.465 1.00 82.62 113 ALA A C 1
ATOM 906 O O . ALA A 1 113 ? -23.371 5.981 17.099 1.00 82.62 113 ALA A O 1
ATOM 907 N N . ILE A 1 114 ? -24.924 6.371 18.679 1.00 85.62 114 ILE A N 1
ATOM 908 C CA . ILE A 1 114 ? -23.993 6.917 19.681 1.00 85.62 114 ILE A CA 1
ATOM 909 C C . ILE A 1 114 ? -22.934 5.875 20.061 1.00 85.62 114 ILE A C 1
ATOM 911 O O . ILE A 1 114 ? -21.749 6.186 20.126 1.00 85.62 114 ILE A O 1
ATOM 915 N N . GLN A 1 115 ? -23.345 4.621 20.274 1.00 86.12 115 GLN A N 1
ATOM 916 C CA . GLN A 1 115 ? -22.411 3.533 20.572 1.00 86.12 115 GLN A CA 1
ATOM 917 C C . GLN A 1 115 ? -21.424 3.278 19.430 1.00 86.12 115 GLN A C 1
ATOM 919 O O . GLN A 1 115 ? -20.254 3.049 19.698 1.00 86.12 115 GLN A O 1
ATOM 924 N N . LEU A 1 116 ? -21.873 3.327 18.172 1.00 84.50 116 LEU A N 1
ATOM 925 C CA . LEU A 1 116 ? -21.004 3.152 17.006 1.00 84.50 116 LEU A CA 1
ATOM 926 C C . LEU A 1 116 ? -20.054 4.339 16.820 1.00 84.50 116 LEU A C 1
ATOM 928 O O . LEU A 1 116 ? -18.868 4.124 16.622 1.00 84.50 116 LEU A O 1
ATOM 932 N N . GLN A 1 117 ? -20.542 5.575 16.942 1.00 84.88 117 GLN A N 1
ATOM 933 C CA . GLN A 1 117 ? -19.715 6.790 16.873 1.00 84.88 117 GLN A CA 1
ATOM 934 C C . GLN A 1 117 ? -18.650 6.847 17.975 1.00 84.88 117 GLN A C 1
ATOM 936 O O . GLN A 1 117 ? -17.625 7.497 17.808 1.00 84.88 117 GLN A O 1
ATOM 941 N N . ALA A 1 118 ? -18.897 6.184 19.105 1.00 87.31 118 ALA A N 1
ATOM 942 C CA . ALA A 1 118 ? -17.952 6.109 20.205 1.00 87.31 118 ALA A CA 1
ATOM 943 C C . ALA A 1 118 ? -16.861 5.042 20.028 1.00 87.31 118 ALA A C 1
ATOM 945 O O . ALA A 1 118 ? -15.944 4.994 20.847 1.00 87.31 118 ALA A O 1
ATOM 946 N N . MET A 1 119 ? -16.972 4.167 19.022 1.00 88.38 119 MET A N 1
ATOM 947 C CA . MET A 1 119 ? -15.993 3.118 18.748 1.00 88.38 119 MET A CA 1
ATOM 948 C C . MET A 1 119 ? -14.893 3.652 17.830 1.00 88.38 119 MET A C 1
ATOM 950 O O . MET A 1 119 ? -15.136 3.935 16.658 1.00 88.38 119 MET A O 1
ATOM 954 N N . HIS A 1 120 ? -13.673 3.682 18.354 1.00 89.00 120 HIS A N 1
ATOM 955 C CA . HIS A 1 120 ? -12.474 4.109 17.647 1.00 89.00 120 HIS A CA 1
ATOM 956 C C . HIS A 1 120 ? -11.549 2.911 17.442 1.00 89.00 120 HIS A C 1
ATOM 958 O O . HIS A 1 120 ? -11.405 2.047 18.312 1.00 89.00 120 HIS A O 1
ATOM 964 N N . GLY A 1 121 ? -10.917 2.830 16.279 1.00 87.69 121 GLY A N 1
ATOM 965 C CA . GLY A 1 121 ? -9.931 1.802 15.982 1.00 87.69 121 GLY A CA 1
ATOM 966 C C . GLY A 1 121 ? -8.702 2.380 15.311 1.00 87.69 121 GLY A C 1
ATOM 967 O O . GLY A 1 121 ? -8.710 3.490 14.791 1.00 87.69 121 GLY A O 1
ATOM 968 N N . SER A 1 122 ? -7.625 1.608 15.278 1.00 89.38 122 SER A N 1
ATOM 969 C CA . SER A 1 122 ? -6.548 1.868 14.327 1.00 89.38 122 SER A CA 1
ATOM 970 C C . SER A 1 122 ? -6.043 0.555 13.761 1.00 89.38 122 SER A C 1
ATOM 972 O O . SER A 1 122 ? -6.012 -0.460 14.454 1.00 89.38 122 SER A O 1
ATOM 974 N N . SER A 1 123 ? -5.654 0.564 12.493 1.00 90.00 123 SER A N 1
ATOM 975 C CA . SER A 1 123 ? -5.010 -0.571 11.848 1.00 90.00 123 SER A CA 1
ATOM 976 C C . SER A 1 123 ? -3.612 -0.168 11.427 1.00 90.00 123 SER A C 1
ATOM 978 O O . SER A 1 123 ? -3.415 0.784 10.669 1.00 90.00 123 SER A O 1
ATOM 980 N N . SER A 1 124 ? -2.625 -0.905 11.928 1.00 92.31 124 SER A N 1
ATOM 981 C CA . SER A 1 124 ? -1.244 -0.794 11.478 1.00 92.31 124 SER A CA 1
ATOM 982 C C . SER A 1 124 ? -0.826 -2.084 10.790 1.00 92.31 124 SER A C 1
ATOM 984 O O . SER A 1 124 ? -1.064 -3.177 11.307 1.00 92.31 124 SER A O 1
ATOM 986 N N . VAL A 1 125 ? -0.235 -1.964 9.603 1.00 92.88 125 VAL A N 1
ATOM 987 C CA . VAL A 1 125 ? 0.116 -3.107 8.758 1.00 92.88 125 VAL A CA 1
ATOM 988 C C . VAL A 1 125 ? 1.518 -2.921 8.201 1.00 92.88 125 VAL A C 1
ATOM 990 O O . VAL A 1 125 ? 1.812 -1.926 7.545 1.00 92.88 125 VAL A O 1
ATOM 993 N N . VAL A 1 126 ? 2.386 -3.901 8.439 1.00 95.19 126 VAL A N 1
ATOM 994 C CA . VAL A 1 126 ? 3.675 -4.018 7.749 1.00 95.19 126 VAL A CA 1
ATOM 995 C C . VAL A 1 126 ? 3.512 -5.019 6.612 1.00 95.19 126 VAL A C 1
ATOM 997 O O . VAL A 1 126 ? 3.257 -6.193 6.874 1.00 95.19 126 VAL A O 1
ATOM 1000 N N . ASN A 1 127 ? 3.669 -4.582 5.366 1.00 94.69 127 ASN A N 1
ATOM 1001 C CA . ASN A 1 127 ? 3.611 -5.440 4.189 1.00 94.69 127 ASN A CA 1
ATOM 1002 C C . ASN A 1 127 ? 5.023 -5.837 3.746 1.00 94.69 127 ASN A C 1
ATOM 1004 O O . ASN A 1 127 ? 5.929 -5.005 3.677 1.00 94.69 127 ASN A O 1
ATOM 1008 N N . LEU A 1 128 ? 5.186 -7.103 3.378 1.00 96.75 128 LEU A N 1
ATOM 1009 C CA . LEU A 1 128 ? 6.369 -7.641 2.721 1.00 96.75 128 LEU A CA 1
ATOM 1010 C C . LEU A 1 128 ? 5.916 -8.539 1.574 1.00 96.75 128 LEU A C 1
ATOM 1012 O O . LEU A 1 128 ? 5.184 -9.503 1.797 1.00 96.75 128 LEU A O 1
ATOM 1016 N N . GLY A 1 129 ? 6.347 -8.266 0.349 1.00 95.75 129 GLY A N 1
ATOM 1017 C CA . GLY A 1 129 ? 5.895 -9.077 -0.774 1.00 95.75 129 GLY A CA 1
ATOM 1018 C C . GLY A 1 129 ? 6.599 -8.819 -2.088 1.00 95.75 129 GLY A C 1
ATOM 1019 O O . GLY A 1 129 ? 7.577 -8.076 -2.166 1.00 95.75 129 GLY A O 1
ATOM 1020 N N . ALA A 1 130 ? 6.085 -9.485 -3.115 1.00 96.94 130 ALA A N 1
ATOM 1021 C CA . ALA A 1 130 ? 6.586 -9.398 -4.473 1.00 96.94 130 ALA A CA 1
ATOM 1022 C C . ALA A 1 130 ? 5.439 -9.119 -5.446 1.00 96.94 130 ALA A C 1
ATOM 1024 O O . ALA A 1 130 ? 4.343 -9.669 -5.317 1.00 96.94 130 ALA A O 1
ATOM 1025 N N . ILE A 1 131 ? 5.714 -8.267 -6.425 1.00 97.06 131 ILE A N 1
ATOM 1026 C CA . ILE A 1 131 ? 4.784 -7.794 -7.441 1.00 97.06 131 ILE A CA 1
ATOM 1027 C C . ILE A 1 131 ? 5.452 -7.995 -8.800 1.00 97.06 131 ILE A C 1
ATOM 1029 O O . ILE A 1 131 ? 6.620 -7.653 -8.995 1.00 97.06 131 ILE A O 1
ATOM 1033 N N . VAL A 1 132 ? 4.707 -8.563 -9.739 1.00 96.81 132 VAL A N 1
ATOM 1034 C CA . VAL A 1 132 ? 5.081 -8.616 -11.151 1.00 96.81 132 VAL A CA 1
ATOM 1035 C C . VAL A 1 132 ? 4.391 -7.454 -11.845 1.00 96.81 132 VAL A C 1
ATOM 1037 O O . VAL A 1 132 ? 3.167 -7.357 -11.794 1.00 96.81 132 VAL A O 1
ATOM 1040 N N . GLU A 1 133 ? 5.166 -6.583 -12.481 1.00 95.94 133 GLU A N 1
ATOM 1041 C CA . GLU A 1 133 ? 4.676 -5.435 -13.241 1.00 95.94 133 GLU A CA 1
ATOM 1042 C C . GLU A 1 133 ? 4.808 -5.723 -14.739 1.00 95.94 133 GLU A C 1
ATOM 1044 O O . GLU A 1 133 ? 5.892 -6.051 -15.225 1.00 95.94 133 GLU A O 1
ATOM 1049 N N . TYR A 1 134 ? 3.697 -5.605 -15.465 1.00 94.81 134 TYR A N 1
ATOM 1050 C CA . TYR A 1 134 ? 3.643 -5.641 -16.920 1.00 94.81 134 TYR A CA 1
ATOM 1051 C C . TYR A 1 134 ? 3.523 -4.223 -17.473 1.00 94.81 134 TYR A C 1
ATOM 1053 O O . TYR A 1 134 ? 2.542 -3.526 -17.211 1.00 94.81 134 TYR A O 1
ATOM 1061 N N . HIS A 1 135 ? 4.502 -3.819 -18.270 1.00 94.00 135 HIS A N 1
ATOM 1062 C CA . HIS A 1 135 ? 4.588 -2.523 -18.921 1.00 94.00 135 HIS A CA 1
ATOM 1063 C C . HIS A 1 135 ? 4.088 -2.611 -20.361 1.00 94.00 135 HIS A C 1
ATOM 1065 O O . HIS A 1 135 ? 4.547 -3.442 -21.142 1.00 94.00 135 HIS A O 1
ATOM 1071 N N . PHE A 1 136 ? 3.177 -1.717 -20.745 1.00 90.44 136 PHE A N 1
ATOM 1072 C CA . PHE A 1 136 ? 2.631 -1.698 -22.109 1.00 90.44 136 PHE A CA 1
ATOM 1073 C C . PHE A 1 136 ? 3.638 -1.185 -23.146 1.00 90.44 136 PHE A C 1
ATOM 1075 O O . PHE A 1 136 ? 3.525 -1.501 -24.327 1.00 90.44 136 PHE A O 1
ATOM 1082 N N . LEU A 1 137 ? 4.609 -0.383 -22.705 1.00 88.81 137 LEU A N 1
ATOM 1083 C CA . LEU A 1 137 ? 5.666 0.184 -23.538 1.00 88.81 137 LEU A CA 1
ATOM 1084 C C . LEU A 1 137 ? 7.010 -0.445 -23.179 1.00 88.81 137 LEU A C 1
ATOM 1086 O O . LEU A 1 137 ? 7.274 -0.696 -22.003 1.00 88.81 137 LEU A O 1
ATOM 1090 N N . ASN A 1 138 ? 7.868 -0.626 -24.184 1.00 83.50 138 ASN A N 1
ATOM 1091 C CA . ASN A 1 138 ? 9.158 -1.290 -24.025 1.00 83.50 138 ASN A CA 1
ATOM 1092 C C . ASN A 1 138 ? 10.046 -0.550 -23.019 1.00 83.50 138 ASN A C 1
ATOM 1094 O O . ASN A 1 138 ? 10.465 0.591 -23.252 1.00 83.50 138 ASN A O 1
ATOM 1098 N N . LEU A 1 139 ? 10.382 -1.237 -21.933 1.00 80.38 139 LEU A N 1
ATOM 1099 C CA . LEU A 1 139 ? 11.252 -0.763 -20.862 1.00 80.38 139 LEU A CA 1
ATOM 1100 C C . LEU A 1 139 ? 12.683 -0.485 -21.331 1.00 80.38 139 LEU A C 1
ATOM 1102 O O . LEU A 1 139 ? 13.337 0.397 -20.787 1.00 80.38 139 LEU A O 1
ATOM 1106 N N . THR A 1 140 ? 13.158 -1.177 -22.363 1.00 74.25 140 THR A N 1
ATOM 1107 C CA . THR A 1 140 ? 14.473 -0.928 -22.974 1.00 74.25 140 THR A CA 1
ATOM 1108 C C . THR A 1 140 ? 14.563 0.419 -23.677 1.00 74.25 140 THR A C 1
ATOM 1110 O O . THR A 1 140 ? 15.613 1.055 -23.667 1.00 74.25 140 THR A O 1
ATOM 1113 N N . SER A 1 141 ? 13.455 0.887 -24.256 1.00 72.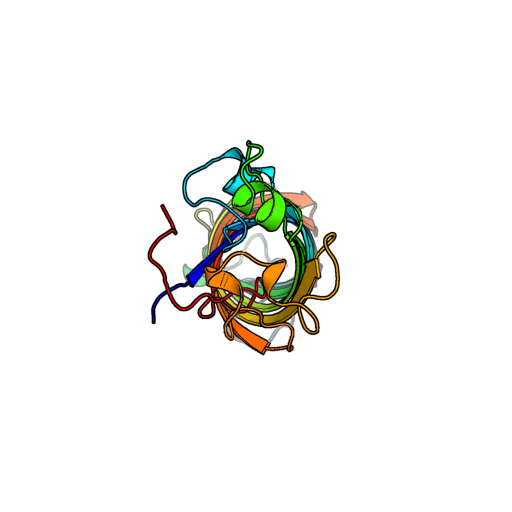75 141 SER A N 1
ATOM 1114 C CA . SER A 1 141 ? 13.371 2.219 -24.861 1.00 72.75 141 SER A CA 1
ATOM 1115 C C . SER A 1 141 ? 13.131 3.321 -23.824 1.00 72.75 141 SER A C 1
ATOM 1117 O O . SER A 1 141 ? 13.377 4.497 -24.095 1.00 72.75 141 SER A O 1
ATOM 1119 N N . PHE A 1 142 ? 12.637 2.965 -22.639 1.00 72.31 142 PHE A N 1
ATOM 1120 C CA . PHE A 1 142 ? 12.233 3.913 -21.611 1.00 72.31 142 PHE A CA 1
ATOM 1121 C C . PHE A 1 142 ? 13.443 4.652 -21.018 1.00 72.31 142 PHE A C 1
ATOM 1123 O O . PHE A 1 142 ? 14.391 4.038 -20.534 1.00 72.31 142 PHE A O 1
ATOM 1130 N N . GLY A 1 143 ? 13.405 5.987 -21.045 1.00 61.06 143 GLY A N 1
ATOM 1131 C CA . GLY A 1 143 ? 14.505 6.834 -20.562 1.00 61.06 143 GLY A CA 1
ATOM 1132 C C . GLY A 1 143 ? 15.687 6.999 -21.528 1.00 61.06 143 GLY A C 1
ATOM 1133 O O . GLY A 1 143 ? 16.627 7.723 -21.205 1.00 61.06 143 GLY A O 1
ATOM 1134 N N . SER A 1 144 ? 15.638 6.393 -22.721 1.00 66.69 144 SER A N 1
ATOM 1135 C CA . SER A 1 144 ? 16.608 6.668 -23.791 1.00 66.69 144 SER A CA 1
ATOM 1136 C C . SER A 1 144 ? 16.325 8.021 -24.462 1.00 66.69 144 SER A C 1
ATOM 1138 O O . SER A 1 144 ? 15.186 8.488 -24.485 1.00 66.69 144 SER A O 1
ATOM 1140 N N . SER A 1 145 ? 17.342 8.655 -25.064 1.00 62.53 145 SER A N 1
ATOM 1141 C CA . SER A 1 145 ? 17.200 9.990 -25.695 1.00 62.53 145 SER A CA 1
ATOM 1142 C C . SER A 1 145 ? 16.178 10.057 -26.844 1.00 62.53 145 SER A C 1
ATOM 1144 O O . SER A 1 145 ? 15.756 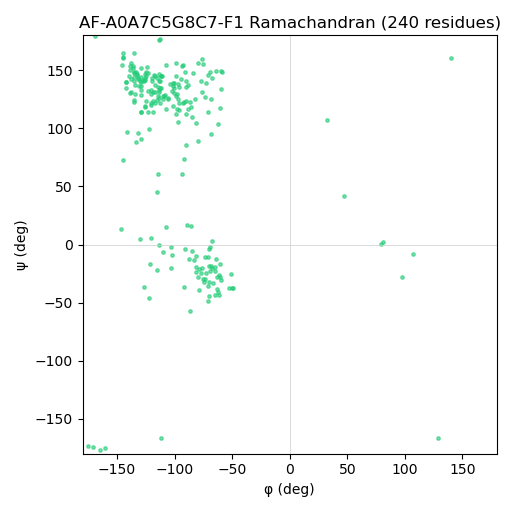11.152 -27.208 1.00 62.53 145 SER A O 1
ATOM 1146 N N . TYR A 1 146 ? 15.771 8.911 -27.398 1.00 62.06 146 TYR A N 1
ATOM 1147 C CA . TYR A 1 146 ? 14.783 8.798 -28.479 1.00 62.06 146 TYR A CA 1
ATOM 1148 C C . TYR A 1 146 ? 13.555 7.956 -28.100 1.00 62.06 146 TYR A C 1
ATOM 1150 O O . TYR A 1 146 ? 12.723 7.673 -28.961 1.00 62.06 146 TYR A O 1
ATOM 1158 N N . GLY A 1 147 ? 13.450 7.518 -26.845 1.00 70.56 147 GLY A N 1
ATOM 1159 C CA . GLY A 1 147 ? 12.405 6.602 -26.405 1.00 70.56 147 GLY A CA 1
ATOM 1160 C C . GLY A 1 147 ? 11.391 7.231 -25.458 1.00 70.56 147 GLY A C 1
ATOM 1161 O O . GLY A 1 147 ? 11.281 8.449 -25.327 1.00 70.56 147 GLY A O 1
ATOM 1162 N N . ASN A 1 148 ? 10.593 6.379 -24.821 1.00 76.94 148 ASN A N 1
ATOM 1163 C CA . ASN A 1 148 ? 9.427 6.823 -24.066 1.00 76.94 148 ASN A CA 1
ATOM 1164 C C . ASN A 1 148 ? 9.825 7.445 -22.717 1.00 76.94 148 ASN A C 1
ATOM 1166 O O . ASN A 1 148 ? 10.569 6.849 -21.939 1.00 76.94 148 ASN A O 1
ATOM 1170 N N . THR A 1 149 ? 9.281 8.625 -22.407 1.00 84.62 149 THR A N 1
ATOM 1171 C CA . THR A 1 149 ? 9.442 9.279 -21.091 1.00 84.62 149 THR A CA 1
ATOM 1172 C C . THR A 1 149 ? 8.515 8.686 -20.034 1.00 84.62 149 THR A C 1
ATOM 1174 O O . THR A 1 149 ? 8.770 8.827 -18.843 1.00 84.62 149 THR A O 1
ATOM 1177 N N . TYR A 1 150 ? 7.439 8.019 -20.447 1.00 89.38 150 TYR A N 1
ATOM 1178 C CA . TYR A 1 150 ? 6.489 7.369 -19.554 1.00 89.38 150 TYR A CA 1
ATOM 1179 C C . TYR A 1 150 ? 6.346 5.883 -19.894 1.00 89.38 150 TYR A C 1
ATOM 1181 O O . TYR A 1 150 ? 6.554 5.475 -21.034 1.00 89.38 150 TYR A O 1
ATOM 1189 N N . SER A 1 151 ? 6.000 5.068 -18.903 1.00 92.62 151 SER A N 1
ATOM 1190 C CA . SER A 1 151 ? 5.740 3.641 -19.077 1.00 92.62 151 SER A CA 1
ATOM 1191 C C . SER A 1 151 ? 4.564 3.231 -18.187 1.00 92.62 151 SER A C 1
ATOM 1193 O O . SER A 1 151 ? 4.748 3.037 -16.979 1.00 92.62 151 SER A O 1
ATOM 1195 N N . PRO A 1 152 ? 3.342 3.167 -18.748 1.00 95.00 152 PRO A N 1
ATOM 1196 C CA . PRO A 1 152 ? 2.174 2.709 -18.018 1.00 95.00 152 PRO A CA 1
ATOM 1197 C C . PRO A 1 152 ? 2.279 1.202 -17.783 1.00 95.00 152 PRO A C 1
ATOM 1199 O O . PRO A 1 152 ? 2.797 0.468 -18.632 1.00 95.00 152 PRO A O 1
ATOM 1202 N N . PHE A 1 153 ? 1.772 0.743 -16.643 1.00 96.19 153 PHE A N 1
ATOM 1203 C CA . PHE A 1 153 ? 1.855 -0.654 -16.244 1.00 96.19 153 PHE A CA 1
ATOM 1204 C C . PHE A 1 153 ? 0.623 -1.124 -15.474 1.00 96.19 153 PHE A C 1
ATOM 1206 O O . PHE A 1 153 ? -0.126 -0.332 -14.895 1.00 96.19 153 PHE A O 1
ATOM 1213 N N . VAL A 1 154 ? 0.460 -2.442 -15.445 1.00 97.75 154 VAL A N 1
ATOM 1214 C CA . VAL A 1 154 ? -0.408 -3.157 -14.506 1.00 97.75 154 VAL A CA 1
ATOM 1215 C C . VAL A 1 154 ? 0.437 -4.117 -13.682 1.00 97.75 154 VAL A C 1
ATOM 1217 O O . VAL A 1 154 ? 1.393 -4.696 -14.190 1.00 97.75 154 VAL A O 1
ATOM 1220 N N . GLY A 1 155 ? 0.105 -4.278 -12.408 1.00 96.94 155 GLY A N 1
ATOM 1221 C CA . GLY A 1 155 ? 0.832 -5.129 -11.481 1.00 96.94 155 GLY A CA 1
ATOM 1222 C C . GLY A 1 155 ? -0.067 -6.150 -10.802 1.00 96.94 155 GLY A C 1
ATOM 1223 O O . GLY A 1 155 ? -1.236 -5.883 -10.516 1.00 96.94 155 GLY A O 1
ATOM 1224 N N . LEU A 1 156 ? 0.495 -7.322 -10.524 1.00 97.69 156 LEU A N 1
ATOM 1225 C CA . LEU A 1 156 ? -0.120 -8.357 -9.700 1.00 97.69 156 LEU A CA 1
ATOM 1226 C C . LEU A 1 156 ? 0.921 -8.896 -8.720 1.00 97.69 156 LEU A C 1
ATOM 1228 O O . LEU A 1 156 ? 2.024 -9.266 -9.120 1.00 97.69 156 LEU A O 1
ATOM 1232 N N . GLY A 1 157 ? 0.574 -8.956 -7.440 1.00 95.56 157 GLY A N 1
ATOM 1233 C CA . GLY A 1 157 ? 1.492 -9.362 -6.389 1.00 95.56 157 GLY A CA 1
ATOM 1234 C C . GLY A 1 157 ? 0.846 -10.148 -5.264 1.00 95.56 157 GLY A C 1
ATOM 1235 O O . GLY A 1 157 ? -0.375 -10.168 -5.090 1.00 95.56 157 GLY A O 1
ATOM 1236 N N . ALA A 1 158 ? 1.708 -10.788 -4.485 1.00 96.38 158 ALA A N 1
ATOM 1237 C CA . ALA A 1 158 ? 1.361 -11.476 -3.255 1.00 96.38 158 ALA A CA 1
ATOM 1238 C C . ALA A 1 158 ? 2.151 -10.849 -2.105 1.00 96.38 158 ALA A C 1
ATOM 1240 O O . ALA A 1 158 ? 3.363 -10.649 -2.212 1.00 96.38 158 ALA A O 1
ATOM 1241 N N . MET A 1 159 ? 1.455 -10.555 -1.008 1.00 95.38 159 MET A N 1
ATOM 1242 C CA . MET A 1 159 ? 2.038 -9.914 0.167 1.00 95.38 159 MET A CA 1
ATOM 1243 C C . MET A 1 159 ? 1.763 -10.744 1.417 1.00 95.38 159 MET A C 1
ATOM 1245 O O . MET A 1 159 ? 0.682 -11.317 1.587 1.00 95.38 159 MET A O 1
ATOM 1249 N N . MET A 1 160 ? 2.748 -10.766 2.302 1.00 95.38 160 MET A N 1
ATOM 1250 C CA . MET A 1 160 ? 2.626 -11.161 3.693 1.00 95.38 160 MET A CA 1
ATOM 1251 C C . MET A 1 160 ? 2.521 -9.890 4.532 1.00 95.38 160 MET A C 1
ATOM 1253 O O . MET A 1 160 ? 3.347 -8.988 4.406 1.00 95.38 160 MET A O 1
ATOM 1257 N N . ASN A 1 161 ? 1.504 -9.818 5.379 1.00 94.69 161 ASN A N 1
ATOM 1258 C CA . ASN A 1 161 ? 1.142 -8.607 6.098 1.00 94.69 161 ASN A CA 1
ATOM 1259 C C . ASN A 1 161 ? 1.124 -8.907 7.592 1.00 94.69 161 ASN A C 1
ATOM 1261 O O . ASN A 1 161 ? 0.415 -9.808 8.033 1.00 94.69 161 ASN A O 1
ATOM 1265 N N . PHE A 1 162 ? 1.893 -8.162 8.373 1.00 93.75 162 PHE A N 1
ATOM 1266 C CA . PHE A 1 162 ? 1.859 -8.226 9.828 1.00 93.75 162 PH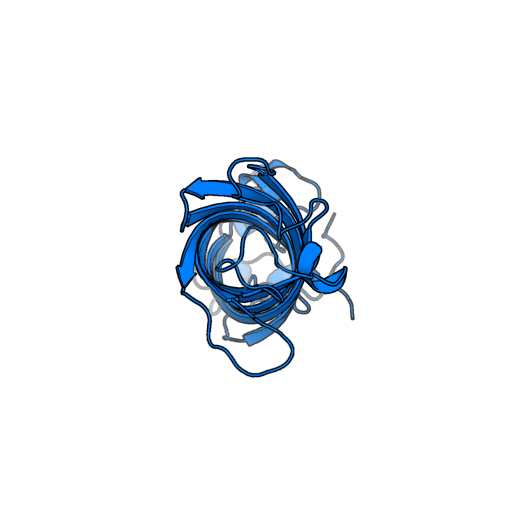E A CA 1
ATOM 1267 C C . PHE A 1 162 ? 0.958 -7.102 10.310 1.00 93.75 162 PHE A C 1
ATOM 1269 O O . PHE A 1 162 ? 1.330 -5.931 10.225 1.00 93.75 162 PHE A O 1
ATOM 1276 N N . SER A 1 163 ? -0.243 -7.461 10.751 1.00 91.31 163 SER A N 1
ATOM 1277 C CA . SER A 1 163 ? -1.242 -6.508 11.212 1.00 91.31 163 SER A CA 1
ATOM 1278 C C . SER A 1 163 ? -1.258 -6.448 12.733 1.00 91.31 163 SER A C 1
ATOM 1280 O O . SER A 1 163 ? -1.166 -7.475 13.404 1.00 91.31 163 SER A O 1
ATOM 1282 N N . LYS A 1 164 ? -1.378 -5.235 13.267 1.00 92.56 164 LYS A N 1
ATOM 1283 C CA . LYS A 1 164 ? -1.664 -4.969 14.673 1.00 92.56 164 LYS A CA 1
ATOM 1284 C C . LYS A 1 164 ? -2.802 -3.944 14.750 1.00 92.56 164 LYS A C 1
ATOM 1286 O O . LYS A 1 164 ? -2.526 -2.743 14.616 1.00 92.56 164 LYS A O 1
ATOM 1291 N N . PRO A 1 165 ? -4.051 -4.403 14.916 1.00 91.00 165 PRO A N 1
ATOM 1292 C CA . PRO A 1 165 ? -5.191 -3.530 15.153 1.00 91.00 165 PRO A CA 1
ATOM 1293 C C . PRO A 1 165 ? -5.270 -3.071 16.618 1.00 91.00 165 PRO A C 1
ATOM 1295 O O . PRO A 1 165 ? -4.772 -3.736 17.529 1.00 91.00 165 PRO A O 1
ATOM 1298 N N . THR A 1 166 ? -5.925 -1.939 16.852 1.00 89.12 166 THR A N 1
ATOM 1299 C CA . THR A 1 166 ? -6.288 -1.434 18.182 1.00 89.12 166 THR A CA 1
ATOM 1300 C C . THR A 1 166 ? -7.765 -1.076 18.216 1.00 89.12 166 THR A C 1
ATOM 1302 O O . THR A 1 166 ? -8.327 -0.694 17.192 1.00 89.12 166 THR A O 1
ATOM 1305 N N . PHE A 1 167 ? -8.367 -1.157 19.400 1.00 89.50 167 PHE A N 1
ATOM 1306 C CA . PHE A 1 167 ? -9.772 -0.837 19.623 1.00 89.50 167 PHE A CA 1
ATOM 1307 C C . PHE A 1 167 ? -9.940 -0.056 20.927 1.00 89.50 167 PHE A C 1
ATOM 1309 O O . PHE A 1 167 ? -9.451 -0.494 21.970 1.00 89.50 167 PHE A O 1
ATOM 1316 N N . GLU A 1 168 ? -10.659 1.061 20.870 1.00 88.62 168 GLU A N 1
ATOM 1317 C CA . GLU A 1 168 ? -10.981 1.920 22.008 1.00 88.62 168 GLU A CA 1
ATOM 1318 C C . GLU A 1 168 ? -12.444 2.394 21.930 1.00 88.62 168 GLU A C 1
ATOM 1320 O O . GLU A 1 168 ? -13.034 2.477 20.854 1.00 88.62 168 GLU A O 1
ATOM 1325 N N . SER A 1 169 ? -13.049 2.697 23.082 1.00 88.94 169 SER A N 1
ATOM 1326 C CA . SER A 1 169 ? -14.405 3.251 23.170 1.00 88.94 169 SER A CA 1
ATOM 1327 C C . SER A 1 169 ? -14.405 4.497 24.047 1.00 88.94 169 SER A C 1
ATOM 1329 O O . SER A 1 169 ? -13.934 4.462 25.185 1.00 88.94 169 SER A O 1
ATOM 1331 N N . SER A 1 170 ? -14.972 5.598 23.553 1.00 89.31 170 SER A N 1
ATOM 1332 C CA . SER A 1 170 ? -15.105 6.838 24.333 1.00 89.31 170 SER A CA 1
ATOM 1333 C C . SER A 1 170 ? -16.193 6.766 25.416 1.00 89.31 170 SER A C 1
ATOM 1335 O O . SER A 1 170 ? -16.234 7.619 26.302 1.00 89.31 170 SER A O 1
ATOM 1337 N N . LEU A 1 171 ? -17.034 5.723 25.404 1.00 88.81 171 LEU A N 1
ATOM 1338 C CA . LEU A 1 171 ? -18.060 5.469 26.426 1.00 88.81 171 LEU A CA 1
ATOM 1339 C C . LEU A 1 171 ? -17.536 4.705 27.654 1.00 88.81 171 LEU A C 1
ATOM 1341 O O . LEU A 1 171 ? -18.280 4.538 28.620 1.00 88.81 171 LEU A O 1
ATOM 1345 N N . GLY A 1 172 ? -16.280 4.247 27.637 1.00 88.44 172 GLY A N 1
ATOM 1346 C CA . GLY A 1 172 ? -15.653 3.528 28.747 1.00 88.44 172 GLY A CA 1
ATOM 1347 C C . GLY A 1 172 ? -15.000 2.210 28.330 1.00 88.44 172 GLY A C 1
ATOM 1348 O O . GLY A 1 172 ? -14.796 1.936 27.149 1.00 88.44 172 GLY A O 1
ATOM 1349 N N . ASP A 1 173 ? -14.659 1.384 29.319 1.00 87.12 173 ASP A N 1
ATOM 1350 C CA . ASP A 1 173 ? -13.975 0.110 29.088 1.00 87.12 173 ASP A CA 1
ATOM 1351 C C . ASP A 1 173 ? -14.965 -1.021 28.763 1.00 87.12 173 ASP A C 1
ATOM 1353 O O . ASP A 1 173 ? -15.679 -1.525 29.635 1.00 87.12 173 ASP A O 1
ATOM 1357 N N . TYR A 1 174 ? -14.947 -1.458 27.502 1.00 82.69 174 TYR A N 1
ATOM 1358 C CA . TYR A 1 174 ? -15.803 -2.521 26.973 1.00 82.69 174 TYR A CA 1
ATOM 1359 C C . TYR A 1 174 ? -15.535 -3.902 27.589 1.00 82.69 174 TYR A C 1
ATOM 1361 O O . TYR A 1 174 ? -16.393 -4.783 27.494 1.00 82.69 174 TYR A O 1
ATOM 1369 N N . LEU A 1 175 ? -14.368 -4.113 28.213 1.00 84.12 175 LEU A N 1
ATOM 1370 C CA . LEU A 1 175 ? -14.042 -5.360 28.909 1.00 84.12 175 LEU A CA 1
ATOM 1371 C C . LEU A 1 175 ? -14.789 -5.472 30.242 1.00 84.12 175 LEU A C 1
ATOM 1373 O O . LEU A 1 175 ? -15.135 -6.577 30.660 1.00 84.12 175 LEU A O 1
ATOM 1377 N N . THR A 1 176 ? -15.044 -4.338 30.902 1.00 86.50 176 THR A N 1
ATOM 1378 C CA . THR A 1 176 ? -15.773 -4.287 32.181 1.00 86.50 176 THR A CA 1
ATOM 1379 C C . THR A 1 176 ? -17.272 -4.095 31.986 1.00 86.50 176 THR A C 1
ATOM 1381 O O . THR A 1 176 ? -18.059 -4.712 32.704 1.00 86.50 176 THR A O 1
ATOM 1384 N N . ASP A 1 177 ? -17.669 -3.305 30.985 1.00 86.38 177 ASP A N 1
ATOM 1385 C CA . ASP A 1 177 ? -19.062 -3.094 30.607 1.00 86.38 177 ASP A CA 1
ATOM 1386 C C . ASP A 1 177 ? -19.273 -3.314 29.098 1.00 86.38 177 ASP A C 1
ATOM 1388 O O . ASP A 1 177 ? -19.219 -2.374 28.303 1.00 86.38 177 ASP A O 1
ATOM 1392 N N . PRO A 1 178 ? -19.596 -4.548 28.670 1.00 83.94 178 PRO A N 1
ATOM 1393 C CA . PRO A 1 178 ? -19.896 -4.837 27.269 1.00 83.94 178 PRO A CA 1
ATOM 1394 C C . PRO A 1 178 ? -21.150 -4.122 26.740 1.00 83.94 178 PRO A C 1
ATOM 1396 O O . PRO A 1 178 ? -21.395 -4.129 25.532 1.00 83.94 178 PRO A O 1
ATOM 1399 N N . SER A 1 179 ? -21.991 -3.536 27.603 1.00 84.88 179 SER A N 1
ATOM 1400 C CA . SER A 1 179 ? -23.240 -2.893 27.182 1.00 84.88 179 SER A CA 1
ATOM 1401 C C . SER A 1 179 ? -23.019 -1.592 26.404 1.00 84.88 179 SER A C 1
ATOM 1403 O O . SER A 1 179 ? -23.902 -1.195 25.636 1.00 84.88 179 SER A O 1
ATOM 1405 N N . ILE A 1 180 ? -21.828 -0.994 26.523 1.00 85.62 180 ILE A N 1
ATOM 1406 C CA . ILE A 1 180 ? -21.426 0.213 25.790 1.00 85.62 180 ILE A CA 1
ATOM 1407 C C . ILE A 1 180 ? -21.245 -0.035 24.290 1.00 85.62 180 ILE A C 1
ATOM 1409 O O . ILE A 1 180 ? -21.265 0.908 23.508 1.00 85.62 180 ILE A O 1
ATOM 1413 N N . LEU A 1 181 ? -21.085 -1.295 23.880 1.00 85.31 181 LEU A N 1
ATOM 1414 C CA . LEU A 1 181 ? -20.984 -1.673 22.477 1.00 85.31 181 LEU A CA 1
ATOM 1415 C C . LEU A 1 181 ? -22.358 -2.053 21.910 1.00 85.31 181 LEU A C 1
ATOM 1417 O O . LEU A 1 181 ? -23.211 -2.567 22.643 1.00 85.31 181 LEU A O 1
ATOM 1421 N N . PRO A 1 182 ? -22.578 -1.911 20.596 1.00 84.19 182 PRO A N 1
ATOM 1422 C CA . PRO A 1 182 ? -23.726 -2.507 19.919 1.00 84.19 182 PRO A CA 1
ATOM 1423 C C . PRO A 1 182 ? -23.744 -4.028 20.089 1.00 84.19 182 PRO A C 1
ATOM 1425 O O . PRO A 1 182 ? -22.689 -4.661 20.115 1.00 84.19 182 PRO A O 1
ATOM 1428 N N . LEU A 1 183 ? -24.935 -4.641 20.126 1.00 82.12 183 LEU A N 1
ATOM 1429 C CA . LEU A 1 183 ? -25.103 -6.083 20.379 1.00 82.12 183 LEU A CA 1
ATOM 1430 C C . LEU A 1 183 ? -24.207 -6.969 19.488 1.00 82.12 183 LEU A C 1
ATOM 1432 O O . LEU A 1 183 ? -23.646 -7.947 19.979 1.00 82.12 183 LEU A O 1
ATOM 1436 N N . LYS A 1 184 ? -24.012 -6.582 18.218 1.00 78.56 184 LYS A N 1
ATOM 1437 C CA . LYS A 1 184 ? -23.152 -7.289 17.252 1.00 78.56 184 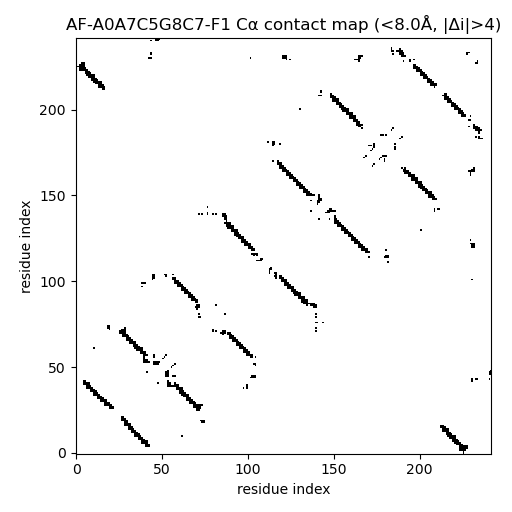LYS A CA 1
ATOM 1438 C C . LYS A 1 184 ? -21.679 -7.395 17.667 1.00 78.56 184 LYS A C 1
ATOM 1440 O O . LYS A 1 184 ? -21.021 -8.352 17.273 1.00 78.56 184 LYS A O 1
ATOM 1445 N N . TYR A 1 185 ? -21.172 -6.455 18.467 1.00 79.56 185 TYR A N 1
ATOM 1446 C CA . TYR A 1 185 ? -19.759 -6.388 18.851 1.00 79.56 185 TYR A CA 1
ATOM 1447 C C . TYR A 1 185 ? -19.477 -6.878 20.280 1.00 79.56 185 TYR A C 1
ATOM 1449 O O . TYR A 1 185 ? -18.324 -6.947 20.692 1.00 79.56 185 TYR A O 1
ATOM 1457 N N . ARG A 1 186 ? -20.507 -7.276 21.042 1.00 79.81 186 ARG A N 1
ATOM 1458 C CA . ARG A 1 186 ? -20.356 -7.692 22.452 1.00 79.81 186 ARG A CA 1
ATOM 1459 C C . ARG A 1 186 ? -19.765 -9.088 22.647 1.00 79.81 186 ARG A C 1
ATOM 1461 O O . ARG A 1 186 ? -19.320 -9.404 23.744 1.00 79.81 186 ARG A O 1
ATOM 1468 N N . SER A 1 187 ? -19.815 -9.955 21.633 1.00 75.94 187 SER A N 1
ATOM 1469 C CA . SER A 1 187 ? -19.436 -11.370 21.768 1.00 75.94 187 SER A CA 1
ATOM 1470 C C . SER A 1 187 ? -18.315 -11.750 20.806 1.00 75.94 187 SER A C 1
ATOM 1472 O O . SER A 1 187 ? -18.577 -12.049 19.643 1.00 75.94 187 SER A O 1
ATOM 1474 N N . ASN A 1 188 ? -17.075 -11.784 21.312 1.00 74.38 188 ASN A N 1
ATOM 1475 C CA . ASN A 1 188 ? -15.874 -12.229 20.586 1.00 74.38 188 ASN A CA 1
ATOM 1476 C C . ASN A 1 188 ? -15.745 -11.627 19.178 1.00 74.38 188 ASN A C 1
ATOM 1478 O O . ASN A 1 188 ? -15.436 -12.339 18.228 1.00 74.38 188 ASN A O 1
ATOM 1482 N N . ALA A 1 189 ? -16.044 -10.337 19.053 1.00 76.50 189 ALA A N 1
ATOM 1483 C CA . ALA A 1 189 ? -16.033 -9.630 17.778 1.00 76.50 189 ALA A CA 1
ATOM 1484 C C . ALA A 1 189 ? -14.881 -8.623 17.670 1.00 76.50 189 ALA A C 1
ATOM 1486 O O . ALA A 1 189 ? -14.701 -8.050 16.604 1.00 76.50 189 ALA A O 1
ATOM 1487 N N . ILE A 1 190 ? -14.131 -8.403 18.756 1.00 81.50 190 ILE A N 1
ATOM 1488 C CA . ILE A 1 190 ? -12.992 -7.485 18.814 1.00 81.50 190 ILE A CA 1
ATOM 1489 C C . ILE A 1 190 ? -11.711 -8.310 18.901 1.00 81.50 190 ILE A C 1
ATOM 1491 O O . ILE A 1 190 ? -11.589 -9.194 19.751 1.00 81.50 190 ILE A O 1
ATOM 1495 N N . TYR A 1 191 ? -10.763 -8.001 18.026 1.00 83.12 191 TYR A N 1
ATOM 1496 C CA . TYR A 1 191 ? -9.468 -8.655 17.916 1.00 83.12 191 TYR A CA 1
ATOM 1497 C C . TYR A 1 191 ? -8.373 -7.590 17.921 1.00 83.12 191 TYR A C 1
ATOM 1499 O O . TYR A 1 191 ? -8.272 -6.805 16.990 1.00 83.12 191 TYR A O 1
ATOM 1507 N N . THR A 1 192 ? -7.540 -7.561 18.960 1.00 84.12 192 THR A N 1
ATOM 1508 C CA . THR A 1 192 ? -6.416 -6.605 19.086 1.00 84.12 192 THR A CA 1
ATOM 1509 C C . THR A 1 192 ? -5.045 -7.281 19.038 1.00 84.12 192 THR A C 1
ATOM 1511 O O . THR A 1 192 ? -4.009 -6.625 19.159 1.00 84.12 192 THR A O 1
ATOM 1514 N N . ASP A 1 193 ? -5.023 -8.605 18.893 1.00 86.81 193 ASP A N 1
ATOM 1515 C CA . ASP A 1 193 ? -3.786 -9.373 18.861 1.00 86.81 193 ASP A CA 1
ATOM 1516 C C . ASP A 1 193 ? -3.096 -9.247 17.495 1.00 86.81 193 ASP A C 1
ATOM 1518 O O . ASP A 1 193 ? -3.769 -9.282 16.461 1.00 86.81 193 ASP A O 1
ATOM 1522 N N . PRO A 1 194 ? -1.754 -9.137 17.457 1.00 87.25 194 PRO A N 1
ATOM 1523 C CA . PRO A 1 194 ? -1.019 -9.146 16.201 1.00 87.25 194 PRO A CA 1
ATOM 1524 C C . PRO A 1 194 ? -1.239 -10.445 15.415 1.00 87.25 194 PRO A C 1
ATOM 1526 O O . PRO A 1 194 ? -1.107 -11.540 15.965 1.00 87.25 194 PRO A O 1
ATOM 1529 N N . GLU A 1 195 ? -1.497 -10.337 14.113 1.00 88.75 195 GLU A N 1
ATOM 1530 C CA . GLU A 1 195 ? -1.711 -11.488 13.229 1.00 88.75 195 GLU A CA 1
ATOM 1531 C C . GLU A 1 195 ? -0.951 -11.318 11.907 1.00 88.75 195 GLU A C 1
ATOM 1533 O O . GLU A 1 195 ? -0.834 -10.220 11.354 1.00 88.75 195 GLU A O 1
ATOM 1538 N N . THR A 1 196 ? -0.439 -12.428 11.375 1.00 91.69 196 THR A N 1
ATOM 1539 C CA . THR A 1 196 ? 0.097 -12.483 10.013 1.00 91.69 196 THR A CA 1
ATOM 1540 C C . THR A 1 196 ? -1.005 -12.898 9.048 1.00 91.69 196 THR A C 1
ATOM 1542 O O . THR A 1 196 ? -1.585 -13.976 9.170 1.00 91.69 196 THR A O 1
ATOM 1545 N N . VAL A 1 197 ? -1.260 -12.059 8.049 1.00 91.12 197 VAL A N 1
ATOM 1546 C CA . VAL A 1 197 ? -2.309 -12.248 7.047 1.00 91.12 197 VAL A CA 1
ATOM 1547 C C . VAL A 1 197 ? -1.701 -12.162 5.654 1.00 91.12 197 VAL A C 1
ATOM 1549 O O . VAL A 1 197 ? -0.841 -11.326 5.393 1.00 91.12 197 VAL A O 1
ATOM 1552 N N . PHE A 1 198 ? -2.168 -12.987 4.723 1.00 92.06 198 PHE A N 1
ATOM 1553 C CA . PHE A 1 198 ? -1.758 -12.889 3.324 1.00 92.06 198 PHE A CA 1
ATOM 1554 C C . PHE A 1 198 ? -2.719 -12.005 2.529 1.00 92.06 198 PHE A C 1
ATOM 1556 O O . PHE A 1 198 ? -3.896 -11.857 2.866 1.00 92.06 198 PHE A O 1
ATOM 1563 N N . SER A 1 199 ? -2.225 -11.411 1.450 1.00 93.19 199 SER A N 1
ATOM 1564 C CA . SER A 1 199 ? -3.065 -10.647 0.532 1.00 93.19 199 SER A CA 1
ATOM 1565 C C . SER A 1 199 ? -2.607 -10.775 -0.906 1.00 93.19 199 SER A C 1
ATOM 1567 O O . SER A 1 199 ? -1.423 -10.966 -1.185 1.00 93.19 199 SER A O 1
ATOM 1569 N N . VAL A 1 200 ? -3.559 -10.588 -1.812 1.00 94.31 200 VAL A N 1
ATOM 1570 C CA . VAL A 1 200 ? -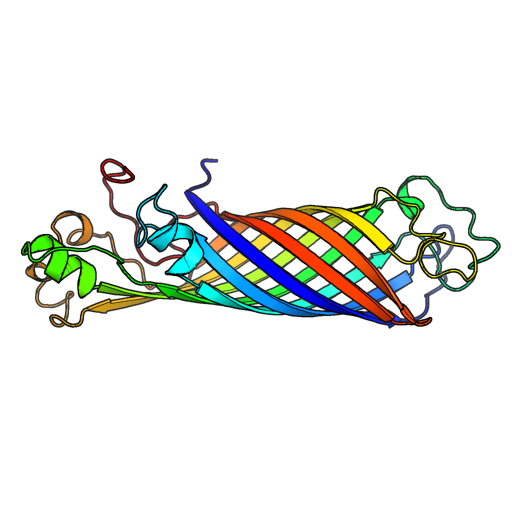3.292 -10.380 -3.234 1.00 94.31 200 VAL A CA 1
ATOM 1571 C C . VAL A 1 200 ? -3.394 -8.890 -3.517 1.00 94.31 200 VAL A C 1
ATOM 1573 O O . VAL A 1 200 ? -4.326 -8.235 -3.054 1.00 94.31 200 VAL A O 1
ATOM 1576 N N . LEU A 1 201 ? -2.432 -8.360 -4.260 1.00 94.75 201 LEU A N 1
ATOM 1577 C CA . LEU A 1 201 ? -2.365 -6.956 -4.634 1.00 94.75 201 LEU A CA 1
ATOM 1578 C C . LEU A 1 201 ? -2.461 -6.832 -6.147 1.00 94.75 201 LEU A C 1
ATOM 1580 O O . LEU A 1 201 ? -1.737 -7.501 -6.876 1.00 94.75 201 LEU A O 1
ATOM 1584 N N . MET A 1 202 ? -3.336 -5.954 -6.610 1.00 95.00 202 MET A N 1
ATOM 1585 C CA . MET A 1 202 ? -3.401 -5.510 -7.993 1.00 95.00 202 MET A CA 1
ATOM 1586 C C . MET A 1 202 ? -3.031 -4.036 -8.040 1.00 95.00 202 MET A C 1
ATOM 1588 O O . MET A 1 202 ? -3.448 -3.273 -7.170 1.00 95.00 202 MET A O 1
ATOM 1592 N N . SER A 1 203 ? -2.277 -3.619 -9.047 1.00 95.56 203 SER A N 1
ATOM 1593 C CA . SER A 1 203 ? -1.942 -2.211 -9.238 1.00 95.56 203 SER A CA 1
ATOM 1594 C C . SER A 1 203 ? -2.072 -1.788 -10.691 1.00 95.56 203 SER A C 1
ATOM 1596 O O . SER A 1 203 ? -1.963 -2.589 -11.618 1.00 95.56 203 SER A O 1
ATOM 1598 N N . VAL A 1 204 ? -2.329 -0.504 -10.888 1.00 96.69 204 VAL A N 1
ATOM 1599 C CA . VAL A 1 204 ? -2.221 0.171 -12.177 1.00 96.69 204 VAL A CA 1
ATOM 1600 C C . VAL A 1 204 ? -1.494 1.477 -11.942 1.00 96.69 204 VAL A C 1
ATOM 1602 O O . VAL A 1 204 ? -1.751 2.178 -10.963 1.00 96.69 204 VAL A O 1
ATOM 1605 N N . GLY A 1 205 ? -0.566 1.814 -12.819 1.00 95.31 205 GLY A N 1
ATOM 1606 C CA . GLY A 1 205 ? 0.239 3.000 -12.615 1.00 95.31 205 GLY A CA 1
ATOM 1607 C C . GLY A 1 205 ? 0.973 3.433 -13.859 1.00 95.31 205 GLY A C 1
ATOM 1608 O O . GLY A 1 205 ? 0.836 2.864 -14.942 1.00 95.31 205 GLY A O 1
ATOM 1609 N N . THR A 1 206 ? 1.768 4.475 -13.685 1.00 94.44 206 THR A N 1
ATOM 1610 C CA . THR A 1 206 ? 2.702 4.927 -14.700 1.00 94.44 206 THR A CA 1
ATOM 1611 C C . THR A 1 206 ? 4.022 5.303 -14.067 1.00 94.44 206 THR A C 1
ATOM 1613 O O . THR A 1 206 ? 4.093 5.861 -12.967 1.00 94.44 206 THR A O 1
ATOM 1616 N N . ARG A 1 207 ? 5.085 4.978 -14.786 1.00 92.69 207 ARG A N 1
ATOM 1617 C CA . ARG A 1 207 ? 6.442 5.384 -14.467 1.00 92.69 207 ARG A CA 1
ATOM 1618 C C . ARG A 1 207 ? 6.831 6.546 -15.362 1.00 92.69 207 ARG A C 1
ATOM 1620 O O . ARG A 1 207 ? 6.528 6.514 -16.547 1.00 92.69 207 ARG A O 1
ATOM 1627 N N . ILE A 1 208 ? 7.508 7.544 -14.816 1.00 91.06 208 ILE A N 1
ATOM 1628 C CA . ILE A 1 208 ? 7.929 8.758 -15.512 1.00 91.06 208 ILE A CA 1
ATOM 1629 C C . ILE A 1 208 ? 9.436 8.902 -15.327 1.00 91.06 208 ILE A C 1
ATOM 1631 O O . ILE A 1 208 ? 9.919 9.000 -14.199 1.00 91.06 208 ILE A O 1
ATOM 1635 N N . ASN A 1 209 ? 10.186 8.898 -16.423 1.00 88.12 209 ASN A N 1
ATOM 1636 C CA . ASN A 1 209 ? 11.618 9.152 -16.401 1.00 88.12 209 ASN A CA 1
ATOM 1637 C C . ASN A 1 209 ? 11.860 10.648 -16.162 1.00 88.12 209 ASN A C 1
ATOM 1639 O O . ASN A 1 209 ? 11.295 11.488 -16.862 1.00 88.12 209 ASN A O 1
ATOM 1643 N N . VAL A 1 210 ? 12.678 10.975 -15.161 1.00 85.06 210 VAL A N 1
ATOM 1644 C CA . VAL A 1 210 ? 13.008 12.370 -14.807 1.00 85.06 210 VAL A CA 1
ATOM 1645 C C . VAL A 1 210 ? 14.488 12.665 -15.040 1.00 85.06 210 VAL A C 1
ATOM 1647 O O . VAL A 1 210 ? 14.878 13.816 -15.233 1.00 85.06 210 VAL A O 1
ATOM 1650 N N . GLY A 1 211 ? 15.326 11.632 -15.070 1.00 78.75 211 GLY A N 1
ATOM 1651 C CA . GLY A 1 211 ? 16.733 11.758 -15.399 1.00 78.75 211 GLY A CA 1
ATOM 1652 C C . GLY A 1 211 ? 17.345 10.428 -15.813 1.00 78.75 211 GLY A C 1
ATOM 1653 O O . GLY A 1 211 ? 16.686 9.393 -15.893 1.00 78.75 211 GLY A O 1
ATOM 1654 N N . ARG A 1 212 ? 18.660 10.448 -16.036 1.00 73.06 212 ARG A N 1
ATOM 1655 C CA . ARG A 1 212 ? 19.410 9.266 -16.493 1.00 73.06 212 ARG A CA 1
ATOM 1656 C C . ARG A 1 212 ? 19.435 8.115 -15.482 1.00 73.06 212 ARG A C 1
ATOM 1658 O O . ARG A 1 212 ? 19.672 6.980 -15.868 1.00 73.06 212 ARG A O 1
ATOM 1665 N N . THR A 1 213 ? 19.231 8.410 -14.201 1.00 75.88 213 THR A N 1
ATOM 1666 C CA . THR A 1 213 ? 19.362 7.440 -13.099 1.00 75.88 213 THR A CA 1
ATOM 1667 C C . THR A 1 213 ? 18.157 7.424 -12.162 1.00 75.88 213 THR A C 1
ATOM 1669 O O . THR A 1 213 ? 18.198 6.755 -11.126 1.00 75.88 213 THR A O 1
ATOM 1672 N N . SER A 1 214 ? 17.104 8.182 -12.483 1.00 83.56 214 SER A N 1
ATOM 1673 C CA . SER A 1 214 ? 15.951 8.341 -11.607 1.00 83.56 214 SER A CA 1
ATOM 1674 C C . SER A 1 214 ? 14.632 8.396 -12.360 1.00 83.56 214 SER A C 1
ATOM 1676 O O . SER A 1 214 ? 14.493 9.044 -13.401 1.00 83.56 214 SER A O 1
ATOM 1678 N N . ASP A 1 215 ? 13.638 7.740 -11.768 1.00 89.75 215 ASP A N 1
ATOM 1679 C CA . ASP A 1 215 ? 12.269 7.744 -12.261 1.00 89.75 215 ASP A CA 1
ATOM 1680 C C . ASP A 1 215 ? 11.283 7.951 -11.109 1.00 89.75 215 ASP A C 1
ATOM 1682 O O . ASP A 1 215 ? 11.489 7.477 -9.986 1.00 89.75 215 ASP A O 1
ATOM 1686 N N . ILE A 1 216 ? 10.170 8.597 -11.423 1.00 91.31 216 ILE A N 1
ATOM 1687 C CA . ILE A 1 216 ? 9.004 8.716 -10.554 1.00 91.31 216 ILE A CA 1
ATOM 1688 C C . ILE A 1 216 ? 8.012 7.609 -10.914 1.00 91.31 216 ILE A C 1
ATOM 1690 O O . ILE A 1 216 ? 7.845 7.276 -12.084 1.00 91.31 216 ILE A O 1
ATOM 1694 N N . VAL A 1 217 ? 7.342 7.037 -9.920 1.00 93.44 217 VAL A N 1
ATOM 1695 C CA . VAL A 1 217 ? 6.230 6.099 -10.118 1.00 93.44 217 VAL A CA 1
ATOM 1696 C C . VAL A 1 217 ? 5.009 6.631 -9.391 1.00 93.44 217 VAL A C 1
ATOM 1698 O O . VAL A 1 217 ? 5.098 7.004 -8.222 1.00 93.44 217 VAL A O 1
ATOM 1701 N N . ILE A 1 218 ? 3.879 6.644 -10.085 1.00 92.88 218 ILE A N 1
ATOM 1702 C CA . ILE A 1 218 ? 2.569 6.928 -9.506 1.00 92.88 218 ILE A CA 1
ATOM 1703 C C . ILE A 1 218 ? 1.710 5.700 -9.756 1.00 92.88 218 ILE A C 1
ATOM 1705 O O . ILE A 1 218 ? 1.544 5.301 -10.913 1.00 92.88 218 ILE A O 1
ATOM 1709 N N . ASP A 1 219 ? 1.184 5.094 -8.695 1.00 92.56 219 ASP A N 1
ATOM 1710 C CA . ASP A 1 219 ? 0.381 3.888 -8.830 1.00 92.56 219 ASP A CA 1
ATOM 1711 C C . ASP A 1 219 ? -0.807 3.823 -7.868 1.00 92.56 219 ASP A C 1
ATOM 1713 O O . ASP A 1 219 ? -0.736 4.218 -6.705 1.00 92.56 219 ASP A O 1
ATOM 1717 N N . SER A 1 220 ? -1.928 3.340 -8.396 1.00 93.38 220 SER A N 1
ATOM 1718 C CA . SER A 1 220 ? -3.149 3.030 -7.661 1.00 93.38 220 SER A CA 1
ATOM 1719 C C . SER A 1 220 ? -3.227 1.528 -7.438 1.00 93.38 220 SER A C 1
ATOM 1721 O O . SER A 1 220 ? -2.948 0.742 -8.347 1.00 93.38 220 SER A O 1
ATOM 1723 N N . ARG A 1 221 ? -3.601 1.120 -6.228 1.00 91.94 221 ARG A N 1
ATOM 1724 C CA . ARG A 1 221 ? -3.533 -0.270 -5.782 1.00 91.94 221 ARG A CA 1
ATOM 1725 C C . ARG A 1 221 ? -4.831 -0.708 -5.138 1.00 91.94 221 ARG A C 1
ATOM 1727 O O . ARG A 1 221 ? -5.431 0.036 -4.366 1.00 91.94 221 ARG A O 1
ATOM 1734 N N . TRP A 1 222 ? -5.179 -1.959 -5.395 1.00 92.06 222 TRP A N 1
ATOM 1735 C CA . TRP A 1 222 ? -6.234 -2.702 -4.728 1.00 92.06 222 TRP A CA 1
ATOM 1736 C C . TRP A 1 222 ? -5.603 -3.908 -4.050 1.00 92.06 222 TRP A C 1
ATOM 1738 O O . TRP A 1 222 ? -5.084 -4.805 -4.717 1.00 92.06 222 TRP A O 1
ATOM 1748 N N . GLN A 1 223 ? -5.635 -3.931 -2.725 1.00 92.06 223 GLN A N 1
ATOM 1749 C CA . GLN A 1 223 ? -5.102 -5.024 -1.927 1.00 92.06 223 GLN A CA 1
ATOM 1750 C C . GLN A 1 223 ? -6.250 -5.743 -1.224 1.00 92.06 223 GLN A C 1
ATOM 1752 O O . GLN A 1 223 ? -7.021 -5.144 -0.476 1.00 92.06 223 GLN A O 1
ATOM 1757 N N . TYR A 1 224 ? -6.359 -7.042 -1.487 1.00 90.06 224 TYR A N 1
ATOM 1758 C CA . TYR A 1 224 ? -7.394 -7.908 -0.946 1.00 90.06 224 TYR A CA 1
ATOM 1759 C C . TYR A 1 224 ? -6.804 -8.840 0.102 1.00 90.06 224 TYR A C 1
ATOM 1761 O O . TYR A 1 224 ? -5.981 -9.707 -0.211 1.00 90.06 224 TYR A O 1
ATOM 1769 N N . PHE A 1 225 ? -7.258 -8.696 1.342 1.00 88.19 225 PHE A N 1
ATOM 1770 C CA . PHE A 1 225 ? -6.782 -9.502 2.459 1.00 88.19 225 PHE A CA 1
ATOM 1771 C C . PHE A 1 225 ? -7.615 -10.767 2.658 1.00 88.19 225 PHE A C 1
ATOM 1773 O O . PHE A 1 225 ? -8.825 -10.806 2.401 1.00 88.19 225 PHE A O 1
ATOM 1780 N N . THR A 1 226 ? -6.957 -11.819 3.145 1.00 85.00 226 THR A N 1
ATOM 1781 C CA . THR A 1 226 ? -7.594 -13.114 3.421 1.00 85.00 226 THR A CA 1
ATOM 1782 C C . THR A 1 226 ? -8.296 -13.184 4.778 1.00 85.00 226 THR A C 1
ATOM 1784 O O . THR A 1 226 ? -9.057 -14.123 5.002 1.00 85.00 226 THR A O 1
ATOM 1787 N N . SER A 1 227 ? -8.044 -12.226 5.677 1.00 78.50 227 SER A N 1
ATOM 1788 C CA . SER A 1 227 ? -8.604 -12.151 7.038 1.00 78.50 227 SER A CA 1
ATOM 1789 C C . SER A 1 227 ? -9.350 -10.828 7.243 1.00 78.50 227 SER A C 1
ATOM 1791 O O . SER A 1 227 ? -8.961 -9.818 6.660 1.00 78.50 227 SER A O 1
ATOM 1793 N N . ASN A 1 228 ? -10.406 -10.848 8.068 1.00 69.25 228 ASN A N 1
ATOM 1794 C CA . ASN A 1 228 ? -11.104 -9.639 8.537 1.00 69.25 228 ASN A CA 1
ATOM 1795 C C . ASN A 1 228 ? -10.371 -8.988 9.713 1.00 69.25 228 ASN A C 1
ATOM 1797 O O . ASN A 1 228 ? -10.476 -7.796 9.911 1.00 69.25 228 ASN A O 1
ATOM 1801 N N . LYS A 1 229 ? -9.559 -9.733 10.467 1.00 73.94 229 LYS A N 1
ATOM 1802 C CA . LYS A 1 229 ? -8.987 -9.255 11.735 1.00 73.94 229 LYS A CA 1
ATOM 1803 C C . LYS A 1 229 ? -7.974 -8.111 11.599 1.00 73.94 229 LYS A C 1
ATOM 1805 O O . LYS A 1 229 ? -7.394 -7.694 12.588 1.00 73.94 229 LYS A O 1
ATOM 1810 N N . ILE A 1 230 ? -7.737 -7.614 10.387 1.00 78.62 230 ILE A N 1
ATOM 1811 C CA . ILE A 1 230 ? -6.810 -6.512 10.119 1.00 78.62 230 ILE A CA 1
ATOM 1812 C C . ILE A 1 230 ? -7.348 -5.186 10.652 1.00 78.62 230 ILE A C 1
ATOM 1814 O O . ILE A 1 230 ? -6.560 -4.332 11.052 1.00 78.62 230 ILE A O 1
ATOM 1818 N N . ASP A 1 231 ? -8.665 -4.999 10.658 1.00 73.50 231 ASP A N 1
ATOM 1819 C CA . ASP A 1 231 ? -9.312 -3.800 11.200 1.00 73.50 231 ASP A CA 1
ATOM 1820 C C . ASP A 1 231 ? -9.689 -3.935 12.682 1.00 73.50 231 ASP A C 1
ATOM 1822 O O . ASP A 1 231 ? -10.121 -2.970 13.301 1.00 73.50 231 ASP A O 1
ATOM 1826 N N . GLY A 1 232 ? -9.473 -5.118 13.259 1.00 74.19 232 GLY A N 1
ATOM 1827 C CA . GLY A 1 232 ? -9.762 -5.434 14.649 1.00 74.19 232 GLY A CA 1
ATOM 1828 C C . GLY A 1 232 ? -11.218 -5.777 14.949 1.00 74.19 232 GLY A C 1
ATOM 1829 O O . GLY A 1 232 ? -11.527 -6.063 16.106 1.00 74.19 232 GLY A O 1
ATOM 1830 N N . LEU A 1 233 ? -12.098 -5.818 13.943 1.00 77.50 233 LEU A N 1
ATOM 1831 C CA . LEU A 1 233 ? -13.492 -6.228 14.084 1.00 77.50 233 LEU A CA 1
ATOM 1832 C C . LEU A 1 233 ? -13.782 -7.466 13.213 1.00 77.50 233 LEU A C 1
ATOM 1834 O O . LEU A 1 233 ? -13.455 -7.527 12.036 1.00 77.50 233 LEU A O 1
ATOM 1838 N N . ASP A 1 234 ? -14.408 -8.493 13.787 1.00 78.50 234 ASP A N 1
ATOM 1839 C CA . ASP A 1 234 ? -14.904 -9.663 13.036 1.00 78.50 234 ASP A CA 1
ATOM 1840 C C . ASP A 1 234 ? -16.214 -10.164 13.675 1.00 78.50 234 ASP A C 1
ATOM 1842 O O . ASP A 1 234 ? -16.225 -11.166 14.399 1.00 78.50 234 ASP A O 1
ATOM 1846 N N . PRO A 1 235 ? -17.338 -9.438 13.502 1.00 68.44 235 PRO A N 1
ATOM 1847 C CA . PRO A 1 235 ? -18.629 -9.859 14.034 1.00 68.44 235 PRO A CA 1
ATOM 1848 C C . PRO A 1 235 ? -19.129 -11.130 13.325 1.00 68.44 235 PRO A C 1
ATOM 1850 O O . PRO A 1 235 ? -18.972 -11.300 12.119 1.00 68.44 235 PRO A O 1
ATOM 1853 N N . LYS A 1 236 ? -19.780 -12.032 14.074 1.00 60.88 236 LYS A N 1
ATOM 1854 C CA . LYS A 1 236 ? -20.267 -13.331 13.557 1.00 60.88 236 LYS A CA 1
ATOM 1855 C C . LYS A 1 236 ? -21.400 -13.226 12.530 1.00 60.88 236 LYS A C 1
ATOM 1857 O O . LYS A 1 236 ? -21.621 -14.185 11.794 1.00 60.88 236 LYS A O 1
ATOM 1862 N N . ASP A 1 237 ? -22.112 -12.102 12.503 1.00 59.47 237 ASP A N 1
ATOM 1863 C CA . ASP A 1 237 ? -23.153 -11.820 11.517 1.00 59.47 237 ASP A CA 1
ATOM 1864 C C . ASP A 1 237 ? -22.597 -10.923 10.405 1.00 59.47 237 ASP A C 1
ATOM 1866 O O . ASP A 1 237 ? -22.340 -9.738 10.614 1.00 59.47 237 ASP A O 1
ATOM 1870 N N . ASP A 1 238 ? -22.491 -11.474 9.192 1.00 51.91 238 ASP A N 1
ATOM 1871 C CA . ASP A 1 238 ? -22.234 -10.714 7.957 1.00 51.91 238 ASP A CA 1
ATOM 1872 C C . ASP A 1 238 ? -23.453 -9.848 7.538 1.00 51.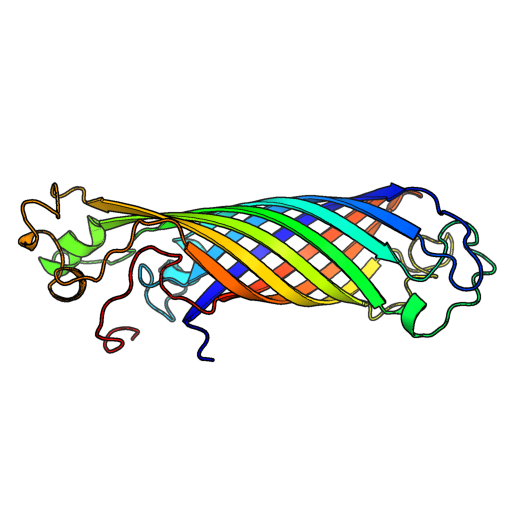91 238 ASP A C 1
ATOM 1874 O O . ASP A 1 238 ? -23.393 -9.130 6.540 1.00 51.91 238 ASP A O 1
ATOM 1878 N N . ALA A 1 239 ? -24.574 -9.940 8.269 1.00 36.75 239 ALA A N 1
ATOM 1879 C CA . ALA A 1 239 ? -25.913 -9.554 7.819 1.00 36.75 239 ALA A CA 1
ATOM 1880 C C . ALA A 1 239 ? -26.148 -8.043 7.617 1.00 36.75 239 ALA A C 1
ATOM 1882 O O . ALA A 1 239 ? -27.006 -7.692 6.816 1.00 36.75 239 ALA A O 1
ATOM 1883 N N . ASN A 1 240 ? -25.368 -7.162 8.255 1.00 38.44 240 ASN A N 1
ATOM 1884 C CA . ASN A 1 240 ? -25.478 -5.700 8.091 1.00 38.44 240 ASN A CA 1
ATOM 1885 C C . ASN A 1 240 ? -24.218 -5.098 7.450 1.00 38.44 240 ASN A C 1
ATOM 1887 O O . ASN A 1 240 ? -23.681 -4.095 7.914 1.00 38.44 240 ASN A O 1
ATOM 1891 N N . LYS A 1 241 ? -23.724 -5.747 6.391 1.00 42.34 241 LYS A N 1
ATOM 1892 C CA . LYS A 1 241 ? -22.762 -5.161 5.441 1.00 42.34 241 LYS A CA 1
ATOM 1893 C C . LYS A 1 241 ? -23.461 -4.363 4.323 1.00 42.34 241 LYS A C 1
ATOM 1895 O O . LYS A 1 241 ? -22.830 -4.102 3.299 1.00 42.34 241 LYS A O 1
ATOM 1900 N N . TYR A 1 242 ? -24.737 -4.027 4.531 1.00 34.09 242 TYR A N 1
ATOM 1901 C CA . TYR A 1 242 ? -25.663 -3.324 3.642 1.00 34.09 242 TYR A CA 1
ATOM 1902 C C . TYR A 1 242 ? -26.495 -2.329 4.441 1.00 34.09 242 TYR A C 1
ATOM 1904 O O . TYR A 1 242 ? -26.725 -2.617 5.642 1.00 34.09 242 TYR A O 1
#